Protein AF-A0A4Y8Y6K5-F1 (afdb_monomer_lite)

Radius of gyration: 20.27 Å; chains: 1; bounding box: 56×76×37 Å

Structure (mmCIF, N/CA/C/O backbone):
data_AF-A0A4Y8Y6K5-F1
#
_entry.id   AF-A0A4Y8Y6K5-F1
#
loop_
_atom_site.group_PDB
_atom_site.id
_atom_site.type_symbol
_atom_site.label_atom_id
_atom_site.label_alt_id
_atom_site.label_comp_id
_atom_site.label_asym_id
_atom_site.label_entity_id
_atom_site.label_seq_id
_atom_site.pdbx_PDB_ins_code
_atom_site.Cartn_x
_atom_site.Cartn_y
_atom_site.Cartn_z
_atom_site.occupancy
_atom_site.B_iso_or_equiv
_atom_site.auth_seq_id
_atom_site.auth_comp_id
_atom_site.auth_asym_id
_atom_site.auth_atom_id
_atom_site.pdbx_PDB_model_num
ATOM 1 N N . MET A 1 1 ? 12.957 -8.635 -18.876 1.00 56.84 1 MET A N 1
ATOM 2 C CA . MET A 1 1 ? 13.056 -10.068 -18.536 1.00 56.84 1 MET A CA 1
ATOM 3 C C . MET A 1 1 ? 12.853 -10.123 -17.041 1.00 56.84 1 MET A C 1
ATOM 5 O O . MET A 1 1 ? 13.601 -9.453 -16.340 1.00 56.84 1 MET A O 1
ATOM 9 N N . THR A 1 2 ? 11.788 -10.773 -16.589 1.00 68.56 2 THR A N 1
ATOM 10 C CA . THR A 1 2 ? 11.402 -10.799 -15.177 1.00 68.56 2 THR A CA 1
ATOM 11 C C . THR A 1 2 ? 12.330 -11.738 -14.419 1.00 68.56 2 THR A C 1
ATOM 13 O O . THR A 1 2 ? 12.583 -12.861 -14.855 1.00 68.56 2 THR A O 1
ATOM 16 N N . HIS A 1 3 ? 12.861 -11.278 -13.293 1.00 76.06 3 HIS A N 1
ATOM 17 C CA . HIS A 1 3 ? 13.607 -12.105 -12.361 1.00 76.06 3 HIS A CA 1
ATOM 18 C C . HIS A 1 3 ? 12.736 -12.359 -11.137 1.00 76.06 3 HIS A C 1
ATOM 20 O O . HIS A 1 3 ? 12.188 -11.428 -10.554 1.00 76.06 3 HIS A O 1
ATOM 26 N N . LEU A 1 4 ? 12.623 -13.625 -10.751 1.00 76.06 4 LEU A N 1
ATOM 27 C CA . LEU A 1 4 ? 11.974 -14.056 -9.521 1.00 76.06 4 LEU A CA 1
ATOM 28 C C . LEU A 1 4 ? 12.992 -14.873 -8.730 1.00 76.06 4 LEU A C 1
ATOM 30 O O . LEU A 1 4 ? 13.740 -15.652 -9.326 1.00 76.06 4 LEU A O 1
ATOM 34 N N . ASN A 1 5 ? 13.007 -14.739 -7.405 1.00 73.12 5 ASN A N 1
ATOM 35 C CA . ASN A 1 5 ? 13.713 -15.694 -6.558 1.00 73.12 5 ASN A CA 1
ATOM 36 C C . ASN A 1 5 ? 12.748 -16.788 -6.063 1.00 73.12 5 ASN A C 1
ATOM 38 O O . ASN A 1 5 ? 12.069 -16.589 -5.053 1.00 73.12 5 ASN A O 1
ATOM 42 N N . PRO A 1 6 ? 12.678 -17.954 -6.734 1.00 53.47 6 PRO A N 1
ATOM 43 C CA . PRO A 1 6 ? 11.761 -19.027 -6.357 1.00 53.47 6 PRO A CA 1
ATOM 44 C C . PRO A 1 6 ? 12.066 -19.643 -4.982 1.00 53.47 6 PRO A C 1
ATOM 46 O O . PRO A 1 6 ? 11.170 -20.225 -4.377 1.00 53.47 6 PRO A O 1
ATOM 49 N N . ALA A 1 7 ? 13.289 -19.489 -4.453 1.00 49.69 7 ALA A N 1
ATOM 50 C CA . ALA A 1 7 ? 13.681 -20.039 -3.151 1.00 49.69 7 ALA A CA 1
ATOM 51 C C . ALA A 1 7 ? 12.996 -19.353 -1.954 1.00 49.69 7 ALA A C 1
ATOM 53 O O . ALA A 1 7 ? 13.091 -19.840 -0.834 1.00 49.69 7 ALA A O 1
ATOM 54 N N . ALA A 1 8 ? 12.299 -18.234 -2.167 1.00 56.28 8 ALA A N 1
ATOM 55 C CA . ALA A 1 8 ? 11.598 -17.529 -1.096 1.00 56.28 8 ALA A CA 1
ATOM 56 C C . ALA A 1 8 ? 10.185 -18.075 -0.814 1.00 56.28 8 ALA A C 1
ATOM 58 O O . ALA A 1 8 ? 9.616 -17.787 0.237 1.00 56.28 8 ALA A O 1
ATOM 59 N N . TRP A 1 9 ? 9.619 -18.876 -1.725 1.00 60.25 9 TRP A N 1
ATOM 60 C CA . TRP A 1 9 ? 8.286 -19.469 -1.554 1.00 60.25 9 TRP A CA 1
ATOM 61 C C . TRP A 1 9 ? 8.326 -20.862 -0.919 1.00 60.25 9 TRP A C 1
ATOM 63 O O . TRP A 1 9 ? 7.287 -21.363 -0.507 1.00 60.25 9 TRP A O 1
ATOM 73 N N . SER A 1 10 ? 9.501 -21.497 -0.823 1.00 48.97 10 SER A N 1
ATOM 74 C CA . SER A 1 10 ? 9.634 -22.897 -0.387 1.00 48.97 10 SER A CA 1
ATOM 75 C C . SER A 1 10 ? 9.299 -23.148 1.087 1.00 48.97 10 SER A C 1
ATOM 77 O O . SER A 1 10 ? 9.064 -24.295 1.454 1.00 48.97 10 SER A O 1
ATOM 79 N N . ASP A 1 11 ? 9.220 -22.099 1.911 1.00 51.62 11 ASP A N 1
ATOM 80 C CA . ASP A 1 11 ? 8.715 -22.198 3.289 1.00 51.62 11 ASP A CA 1
ATOM 81 C C . ASP A 1 11 ? 7.176 -22.082 3.362 1.00 51.62 11 ASP A C 1
ATOM 83 O O . ASP A 1 11 ? 6.566 -22.448 4.369 1.00 51.62 11 ASP A O 1
ATOM 87 N N . ALA A 1 12 ? 6.521 -21.618 2.291 1.00 56.38 12 ALA A N 1
ATOM 88 C CA . ALA A 1 12 ? 5.071 -21.510 2.181 1.00 56.38 12 ALA A CA 1
ATOM 89 C C . ALA A 1 12 ? 4.492 -22.762 1.498 1.00 56.38 12 ALA A C 1
ATOM 91 O O . ALA A 1 12 ? 4.048 -22.722 0.354 1.00 56.38 12 ALA A O 1
ATOM 92 N N . ASN A 1 13 ? 4.468 -23.892 2.215 1.00 64.94 13 ASN A N 1
ATOM 93 C CA . ASN A 1 13 ? 3.670 -25.054 1.787 1.00 64.94 13 ASN A CA 1
ATOM 94 C C . ASN A 1 13 ? 2.158 -24.753 1.776 1.00 64.94 13 ASN A C 1
ATOM 96 O O . ASN A 1 13 ? 1.397 -25.466 1.123 1.00 64.94 13 ASN A O 1
ATOM 100 N N . ASP A 1 14 ? 1.735 -23.695 2.478 1.00 81.50 14 ASP A N 1
ATOM 101 C CA . ASP A 1 14 ? 0.350 -23.241 2.532 1.00 81.50 14 ASP A CA 1
ATOM 102 C C . ASP A 1 14 ? 0.131 -22.036 1.605 1.00 81.50 14 ASP A C 1
ATOM 104 O O . ASP A 1 14 ? 0.886 -21.058 1.690 1.00 81.50 14 ASP A O 1
ATOM 108 N N . PRO A 1 15 ? -0.927 -22.050 0.776 1.00 90.88 15 PRO A N 1
ATOM 109 C CA . PRO A 1 15 ? -1.263 -20.912 -0.061 1.00 90.88 15 PRO A CA 1
ATOM 110 C C . PRO A 1 15 ? -1.614 -19.667 0.770 1.00 90.88 15 PRO A C 1
ATOM 112 O O . PRO A 1 15 ? -2.076 -19.768 1.907 1.00 90.88 15 PRO A O 1
ATOM 115 N N . TYR A 1 16 ? -1.417 -18.484 0.193 1.00 93.31 16 TYR A N 1
ATOM 116 C CA . TYR A 1 16 ? -1.864 -17.220 0.771 1.00 93.31 16 TYR A CA 1
ATOM 117 C C . TYR A 1 16 ? -3.366 -17.043 0.561 1.00 93.31 16 TYR A C 1
ATOM 119 O O . TYR A 1 16 ? -3.875 -17.168 -0.556 1.00 93.31 16 TYR A O 1
ATOM 127 N N . ASP A 1 17 ? -4.070 -16.702 1.635 1.00 93.50 17 ASP A N 1
ATOM 128 C CA . ASP A 1 17 ? -5.510 -16.450 1.617 1.00 93.50 17 ASP A CA 1
ATOM 129 C C . ASP A 1 17 ? -5.835 -15.066 1.042 1.00 93.50 17 ASP A C 1
ATOM 131 O O . ASP A 1 17 ? -6.874 -14.872 0.409 1.00 93.50 17 ASP A O 1
ATOM 135 N N . VAL A 1 18 ? -4.959 -14.085 1.295 1.00 93.62 18 VAL A N 1
ATOM 136 C CA . VAL A 1 18 ? -5.161 -12.673 0.945 1.00 93.62 18 VAL A CA 1
ATOM 137 C C . VAL A 1 18 ? -3.836 -12.048 0.517 1.00 93.62 18 VAL A C 1
ATOM 139 O O . VAL A 1 18 ? -2.797 -12.308 1.120 1.00 93.62 18 VAL A O 1
ATOM 142 N N . CYS A 1 19 ? -3.890 -11.187 -0.499 1.00 94.50 19 CYS A N 1
ATOM 143 C CA . CYS A 1 19 ? -2.776 -10.348 -0.925 1.00 94.50 19 CYS A CA 1
ATOM 144 C C . CYS A 1 19 ? -3.125 -8.873 -0.690 1.00 94.50 19 CYS A C 1
ATOM 146 O O . CYS A 1 19 ? -4.216 -8.444 -1.070 1.00 94.50 19 CYS A O 1
ATOM 148 N N . VAL A 1 20 ? -2.229 -8.116 -0.058 1.00 95.19 20 VAL A N 1
ATOM 149 C CA . VAL A 1 20 ? -2.453 -6.715 0.330 1.00 95.19 20 VAL A CA 1
ATOM 150 C C . VAL A 1 20 ? -1.258 -5.861 -0.083 1.00 95.19 20 VAL A C 1
ATOM 152 O O . VAL A 1 20 ? -0.121 -6.177 0.258 1.00 95.19 20 VAL A O 1
ATOM 155 N N . GLY A 1 21 ? -1.506 -4.764 -0.796 1.00 95.06 21 GLY A N 1
ATOM 156 C CA . GLY A 1 21 ? -0.469 -3.788 -1.128 1.00 95.06 21 GLY A CA 1
ATOM 157 C C . GLY A 1 21 ? -0.114 -2.919 0.079 1.00 95.06 21 GLY A C 1
ATOM 158 O O . GLY A 1 21 ? -0.986 -2.570 0.871 1.00 95.06 21 GLY A O 1
ATOM 159 N N . LEU A 1 22 ? 1.159 -2.550 0.208 1.00 93.25 22 LEU A N 1
ATOM 160 C CA . LEU A 1 22 ? 1.669 -1.641 1.242 1.00 93.25 22 LEU A CA 1
ATOM 161 C C . LEU A 1 22 ? 1.956 -0.236 0.692 1.00 93.25 22 LEU A C 1
ATOM 163 O O . LEU A 1 22 ? 2.924 0.402 1.091 1.00 93.25 22 LEU A O 1
ATOM 167 N N . GLY A 1 23 ? 1.120 0.241 -0.233 1.00 79.81 23 GLY A N 1
ATOM 168 C CA . GLY A 1 23 ? 1.220 1.592 -0.789 1.00 79.81 23 GLY A CA 1
ATOM 169 C C . GLY A 1 23 ? 2.383 1.772 -1.765 1.00 79.81 23 GLY A C 1
ATOM 170 O O . GLY A 1 23 ? 2.653 0.883 -2.579 1.00 79.81 23 GLY A O 1
ATOM 171 N N . TYR A 1 24 ? 3.033 2.938 -1.684 1.00 77.19 24 TYR A N 1
ATOM 172 C CA . TYR A 1 24 ? 4.132 3.431 -2.530 1.00 77.19 24 TYR A CA 1
ATOM 173 C C . TYR A 1 24 ? 3.771 3.771 -3.981 1.00 77.19 24 TYR A C 1
ATOM 175 O O . TYR A 1 24 ? 4.229 4.773 -4.515 1.00 77.19 24 TYR A O 1
ATOM 183 N N . HIS A 1 25 ? 2.908 2.989 -4.631 1.00 81.88 25 HIS A N 1
ATOM 184 C CA . HIS A 1 25 ? 2.435 3.310 -5.977 1.00 81.88 25 HIS A CA 1
ATOM 185 C C . HIS A 1 25 ? 1.021 2.767 -6.207 1.00 81.88 25 HIS A C 1
ATOM 187 O O . HIS A 1 25 ? 0.732 1.600 -5.918 1.00 81.88 25 HIS A O 1
ATOM 193 N N . CYS A 1 26 ? 0.131 3.589 -6.775 1.00 85.25 26 CYS A N 1
ATOM 194 C CA . CYS A 1 26 ? -1.260 3.209 -7.055 1.00 85.25 26 CYS A CA 1
ATOM 195 C C . CYS A 1 26 ? -1.376 1.994 -8.001 1.00 85.25 26 CYS A C 1
ATOM 197 O O . CYS A 1 26 ? -2.336 1.224 -7.900 1.00 85.25 26 CYS A O 1
ATOM 199 N N . GLU A 1 27 ? -0.357 1.763 -8.838 1.00 91.50 27 GLU A N 1
ATOM 200 C CA . GLU A 1 27 ? -0.171 0.556 -9.661 1.00 91.50 27 GLU A CA 1
ATOM 201 C C . GLU A 1 27 ? -0.375 -0.738 -8.875 1.00 91.50 27 GLU A C 1
ATOM 203 O O . GLU A 1 27 ? -1.101 -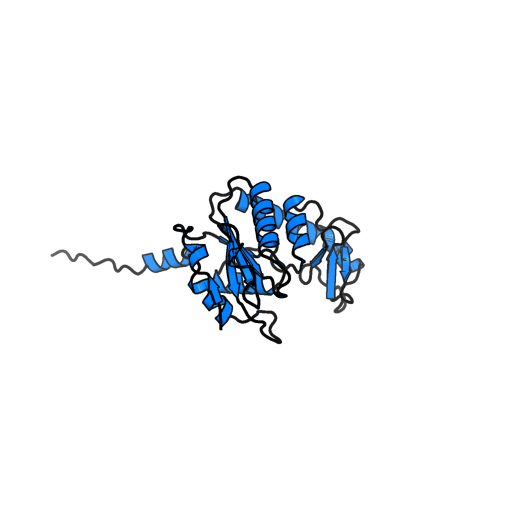1.618 -9.332 1.00 91.50 27 GLU A O 1
ATOM 208 N N . THR A 1 28 ? 0.197 -0.845 -7.671 1.00 92.69 28 THR A N 1
ATOM 209 C CA . THR A 1 28 ? 0.097 -2.060 -6.851 1.00 92.69 28 THR A CA 1
ATOM 210 C C . THR A 1 28 ? -1.360 -2.402 -6.578 1.00 92.69 28 THR A C 1
ATOM 212 O O . THR A 1 28 ? -1.776 -3.549 -6.710 1.00 92.69 28 THR A O 1
ATOM 215 N N . THR A 1 29 ? -2.175 -1.399 -6.248 1.00 93.25 29 THR A N 1
ATOM 216 C CA . THR A 1 29 ? -3.593 -1.623 -5.949 1.00 93.25 29 THR A CA 1
ATOM 217 C C . THR A 1 29 ? -4.359 -2.070 -7.189 1.00 93.25 29 THR A C 1
ATOM 219 O O . THR A 1 29 ? -5.136 -3.025 -7.123 1.00 93.25 29 THR A O 1
ATOM 222 N N . TYR A 1 30 ? -4.127 -1.412 -8.329 1.00 93.94 30 TYR A N 1
ATOM 223 C CA . TYR A 1 30 ? -4.722 -1.808 -9.605 1.00 93.94 30 TYR A CA 1
ATOM 224 C C . TYR A 1 30 ? -4.368 -3.262 -9.956 1.00 93.94 30 TYR A C 1
ATOM 226 O O . TYR A 1 30 ? -5.258 -4.081 -10.212 1.00 93.94 30 TYR A O 1
ATOM 234 N N . GLN A 1 31 ? -3.080 -3.602 -9.902 1.00 95.25 31 GLN A N 1
ATOM 235 C CA . GLN A 1 31 ? -2.572 -4.907 -10.309 1.00 95.25 31 GLN A CA 1
ATOM 236 C C . GLN A 1 31 ? -3.051 -6.028 -9.389 1.00 95.25 31 GLN A C 1
ATOM 238 O O . GLN A 1 31 ? -3.525 -7.061 -9.866 1.00 95.25 31 GLN A O 1
ATOM 243 N N . LEU A 1 32 ? -3.038 -5.811 -8.072 1.00 94.56 32 LEU A N 1
ATOM 244 C CA . LEU A 1 32 ? -3.551 -6.795 -7.122 1.00 94.56 32 LEU A CA 1
ATOM 245 C C . LEU A 1 32 ? -5.038 -7.076 -7.330 1.00 94.56 32 LEU A C 1
ATOM 247 O O . LEU A 1 32 ? -5.442 -8.238 -7.285 1.00 94.56 32 LEU A O 1
ATOM 251 N N . ARG A 1 33 ? -5.858 -6.059 -7.614 1.00 94.19 33 ARG A N 1
ATOM 252 C CA . ARG A 1 33 ? -7.287 -6.261 -7.906 1.00 94.19 33 ARG A CA 1
ATOM 253 C C . ARG A 1 33 ? -7.490 -7.066 -9.182 1.00 94.19 33 ARG A C 1
ATOM 255 O O . ARG A 1 33 ? -8.275 -8.012 -9.181 1.00 94.19 33 ARG A O 1
ATOM 262 N N . ARG A 1 34 ? -6.745 -6.746 -10.244 1.00 94.94 34 ARG A N 1
ATOM 263 C CA . ARG A 1 34 ? -6.784 -7.474 -11.521 1.00 94.94 34 ARG A CA 1
ATOM 264 C C . ARG A 1 34 ? -6.410 -8.951 -11.342 1.00 94.94 34 ARG A C 1
ATOM 266 O O . ARG A 1 34 ? -7.158 -9.835 -11.766 1.00 94.94 34 ARG A O 1
ATOM 273 N N . ILE A 1 35 ? -5.291 -9.216 -10.669 1.00 94.00 35 ILE A N 1
ATOM 274 C CA . ILE A 1 35 ? -4.732 -10.564 -10.496 1.00 94.00 35 ILE A CA 1
ATOM 275 C C . ILE A 1 35 ? -5.552 -11.396 -9.511 1.00 94.00 35 ILE A C 1
ATOM 277 O O . ILE A 1 35 ? -5.883 -12.550 -9.781 1.00 94.00 35 ILE A O 1
ATOM 281 N N . THR A 1 36 ? -5.926 -10.834 -8.363 1.00 91.12 36 THR A N 1
ATOM 282 C CA . THR A 1 36 ? -6.586 -11.601 -7.293 1.00 91.12 36 THR A CA 1
ATOM 283 C C . THR A 1 36 ? -8.104 -11.615 -7.414 1.00 91.12 36 THR A C 1
ATOM 285 O O . THR A 1 36 ? -8.740 -12.541 -6.914 1.00 91.12 36 THR A O 1
ATOM 288 N N . GLY A 1 37 ? -8.699 -10.636 -8.105 1.00 90.81 37 GLY A N 1
ATOM 289 C CA . GLY A 1 37 ? -10.149 -10.448 -8.175 1.00 90.81 37 GLY A CA 1
ATOM 290 C C . GLY A 1 37 ? -10.763 -9.971 -6.856 1.00 90.81 37 GLY A C 1
ATOM 291 O O . GLY A 1 37 ? -11.984 -9.937 -6.729 1.00 90.81 37 GLY A O 1
ATOM 292 N N . ASN A 1 38 ? -9.940 -9.638 -5.856 1.00 88.44 38 ASN A N 1
ATOM 293 C CA . ASN A 1 38 ? -10.407 -9.083 -4.597 1.00 88.44 38 ASN A CA 1
ATOM 294 C C . ASN A 1 38 ? -10.639 -7.578 -4.757 1.00 88.44 38 ASN A C 1
ATOM 296 O O . ASN A 1 38 ? -9.690 -6.808 -4.853 1.00 88.44 38 ASN A O 1
ATOM 300 N N . GLU A 1 39 ? -11.901 -7.159 -4.754 1.00 87.62 39 GLU A N 1
ATOM 301 C CA . GLU A 1 39 ? -12.283 -5.743 -4.849 1.00 87.62 39 GLU A CA 1
ATOM 302 C C . GLU A 1 39 ? -12.343 -5.036 -3.484 1.00 87.62 39 GLU A C 1
ATOM 304 O O . GLU A 1 39 ? -12.643 -3.841 -3.404 1.00 87.62 39 GLU A O 1
ATOM 309 N N . SER A 1 40 ? -12.059 -5.753 -2.392 1.00 88.44 40 SER A N 1
ATOM 310 C CA . SER A 1 40 ? -12.039 -5.171 -1.050 1.00 88.44 40 SER A CA 1
ATOM 311 C C . SER A 1 40 ? -10.903 -4.162 -0.934 1.00 88.44 40 SER A C 1
ATOM 313 O O . SER A 1 40 ? -9.754 -4.481 -1.213 1.00 88.44 40 SER A O 1
ATOM 315 N N . ALA A 1 41 ? -11.217 -2.955 -0.465 1.00 90.38 41 ALA A N 1
ATOM 316 C CA . ALA A 1 41 ? -10.189 -1.958 -0.193 1.00 90.38 41 ALA A CA 1
ATOM 317 C C . ALA A 1 41 ? -9.371 -2.319 1.060 1.00 90.38 41 ALA A C 1
ATOM 319 O O . ALA A 1 41 ? -9.948 -2.688 2.086 1.00 90.38 41 ALA A O 1
ATOM 320 N N . HIS A 1 42 ? -8.057 -2.150 1.020 1.00 93.94 42 HIS A N 1
ATOM 321 C CA . HIS A 1 42 ? -7.197 -2.163 2.207 1.00 93.94 42 HIS A CA 1
ATOM 322 C C . HIS A 1 42 ? -6.701 -0.751 2.542 1.00 93.94 42 HIS A C 1
ATOM 324 O O . HIS A 1 42 ? -6.982 0.192 1.810 1.00 93.94 42 HIS A O 1
ATOM 330 N N . PHE A 1 43 ? -6.045 -0.571 3.693 1.00 96.25 43 PHE A N 1
ATOM 331 C CA . PHE A 1 43 ? -5.666 0.765 4.169 1.00 96.25 43 PHE A CA 1
ATOM 332 C C . PHE A 1 43 ? -4.744 1.502 3.197 1.00 96.25 43 PHE A C 1
ATOM 334 O O . PHE A 1 43 ? -5.011 2.649 2.862 1.00 96.25 43 PHE A O 1
ATOM 341 N N . PHE A 1 44 ? -3.696 0.829 2.725 1.00 95.31 44 PHE A N 1
ATOM 342 C CA . PHE A 1 44 ? -2.708 1.424 1.827 1.00 95.31 44 PHE A CA 1
ATOM 343 C C . PHE A 1 44 ? -3.114 1.384 0.348 1.00 95.31 44 PHE A C 1
ATOM 345 O O . PHE A 1 44 ? -2.319 1.747 -0.519 1.00 95.31 44 PHE A O 1
ATOM 352 N N . ASP A 1 45 ? -4.337 0.942 0.044 1.00 92.12 45 ASP A N 1
ATOM 353 C CA . ASP A 1 45 ? -4.840 0.945 -1.324 1.00 92.12 45 ASP A CA 1
ATOM 354 C C . ASP A 1 45 ? -4.953 2.380 -1.841 1.00 92.12 45 ASP A C 1
ATOM 356 O O . ASP A 1 45 ? -5.522 3.241 -1.171 1.00 92.12 45 ASP A O 1
ATOM 360 N N . TRP A 1 46 ? -4.501 2.603 -3.075 1.00 90.81 46 TRP A N 1
ATOM 361 C CA . TRP A 1 46 ? -4.585 3.891 -3.778 1.00 90.81 46 TRP A CA 1
ATOM 362 C C . TRP A 1 46 ? -3.824 5.052 -3.128 1.00 90.81 46 TRP A C 1
ATOM 364 O O . TRP A 1 46 ? -3.998 6.196 -3.551 1.00 90.81 46 TRP A O 1
ATOM 374 N N . LEU A 1 47 ? -2.974 4.770 -2.141 1.00 91.06 47 LEU A N 1
ATOM 375 C CA . LEU A 1 47 ? -2.120 5.771 -1.521 1.00 91.06 47 LEU A CA 1
ATOM 376 C C . LEU A 1 47 ? -0.757 5.844 -2.215 1.00 91.06 47 LEU A C 1
ATOM 378 O O . LEU A 1 47 ? -0.176 4.820 -2.581 1.00 91.06 47 LEU A O 1
ATOM 382 N N . ASP A 1 48 ? -0.243 7.064 -2.330 1.00 87.94 48 ASP A N 1
ATOM 383 C CA . ASP A 1 48 ? 1.154 7.351 -2.657 1.00 87.94 48 ASP A CA 1
ATOM 384 C C . ASP A 1 48 ? 1.842 7.834 -1.370 1.00 87.94 48 ASP A C 1
ATOM 386 O O . ASP A 1 48 ? 1.443 8.845 -0.780 1.00 87.94 48 ASP A O 1
ATOM 390 N N . LEU A 1 49 ? 2.798 7.045 -0.881 1.00 91.88 49 LEU A N 1
ATOM 391 C CA . LEU A 1 49 ? 3.548 7.309 0.345 1.00 91.88 49 LEU A CA 1
ATOM 392 C C . LEU A 1 49 ? 4.904 6.604 0.304 1.00 91.88 49 LEU A C 1
ATOM 394 O O . LEU A 1 49 ? 5.003 5.469 -0.164 1.00 91.88 49 LEU A O 1
ATOM 398 N N . ASP A 1 50 ? 5.925 7.247 0.855 1.00 91.88 50 ASP A N 1
ATOM 399 C CA . ASP A 1 50 ? 7.272 6.686 0.891 1.00 91.88 50 ASP A CA 1
ATOM 400 C C . ASP A 1 50 ? 7.369 5.534 1.911 1.00 91.88 50 ASP A C 1
ATOM 402 O O . ASP A 1 50 ? 6.518 5.354 2.791 1.00 91.88 50 ASP A O 1
ATOM 406 N N . PHE A 1 51 ? 8.434 4.735 1.815 1.00 94.56 51 PHE A N 1
ATOM 407 C CA . PHE A 1 51 ? 8.639 3.559 2.667 1.00 94.56 51 PHE A CA 1
ATOM 408 C C . PHE A 1 51 ? 8.561 3.877 4.173 1.00 94.56 51 PHE A C 1
ATOM 410 O O . PHE A 1 51 ? 7.923 3.146 4.935 1.00 94.56 51 PHE A O 1
ATOM 417 N N . ASP A 1 52 ? 9.166 4.983 4.616 1.00 95.44 52 ASP A N 1
ATOM 418 C CA . ASP A 1 52 ? 9.150 5.375 6.030 1.00 95.44 52 ASP A CA 1
ATOM 419 C C . ASP A 1 52 ? 7.740 5.719 6.533 1.00 95.44 52 ASP A C 1
ATOM 421 O O . ASP A 1 52 ? 7.399 5.362 7.663 1.00 95.44 52 ASP A O 1
ATOM 425 N N . ALA A 1 53 ? 6.886 6.307 5.689 1.00 95.38 53 ALA A N 1
ATOM 426 C CA . ALA A 1 53 ? 5.497 6.597 6.036 1.00 95.38 53 ALA A CA 1
ATOM 427 C C . ALA A 1 53 ? 4.682 5.309 6.257 1.00 95.38 53 ALA A C 1
ATOM 429 O O . ALA A 1 53 ? 3.825 5.265 7.144 1.00 95.38 53 ALA A O 1
ATOM 430 N N . VAL A 1 54 ? 4.973 4.224 5.521 1.00 96.19 54 VAL A N 1
ATOM 431 C CA . VAL A 1 54 ? 4.363 2.899 5.762 1.00 96.19 54 VAL A CA 1
ATOM 432 C C . VAL A 1 54 ? 4.755 2.388 7.148 1.00 96.19 54 VAL A C 1
ATOM 434 O O . VAL A 1 54 ? 3.896 1.961 7.925 1.00 96.19 54 VAL A O 1
ATOM 437 N N . ILE A 1 55 ? 6.052 2.450 7.473 1.00 97.25 55 ILE A N 1
ATOM 438 C CA . ILE A 1 55 ? 6.580 2.001 8.766 1.00 97.25 55 ILE A CA 1
ATOM 439 C C . ILE A 1 55 ? 5.953 2.787 9.914 1.00 97.25 55 ILE A C 1
ATOM 441 O O . ILE A 1 55 ? 5.484 2.177 10.878 1.00 97.25 55 ILE A O 1
ATOM 445 N N . GLU A 1 56 ? 5.944 4.116 9.826 1.00 97.00 56 GLU A N 1
ATOM 446 C CA . GLU A 1 56 ? 5.381 4.989 10.857 1.00 97.00 56 GLU A CA 1
ATOM 447 C C . GLU A 1 56 ? 3.881 4.742 11.023 1.00 97.00 56 GLU A C 1
ATOM 449 O O . GLU A 1 56 ? 3.415 4.541 12.142 1.00 97.00 56 GLU A O 1
ATOM 454 N N . THR A 1 57 ? 3.137 4.643 9.919 1.00 97.31 57 THR A N 1
ATOM 455 C CA . THR A 1 57 ? 1.690 4.398 9.951 1.00 97.31 57 THR A CA 1
ATOM 456 C C . THR A 1 57 ? 1.341 3.108 10.696 1.00 97.31 57 THR A C 1
ATOM 458 O O . THR A 1 57 ? 0.403 3.102 11.492 1.00 97.31 57 THR A O 1
ATOM 461 N N . ILE A 1 58 ? 2.093 2.023 10.476 1.00 97.38 58 ILE A N 1
ATOM 462 C CA . ILE A 1 58 ? 1.878 0.749 11.181 1.00 97.38 58 ILE A CA 1
ATOM 463 C C . ILE A 1 58 ? 2.329 0.853 12.643 1.00 97.38 58 ILE A C 1
ATOM 465 O O . ILE A 1 58 ? 1.631 0.376 13.535 1.00 97.38 58 ILE A O 1
ATOM 469 N N . THR A 1 59 ? 3.486 1.473 12.894 1.00 97.56 59 THR A N 1
ATOM 470 C CA . THR A 1 59 ? 4.073 1.599 14.240 1.00 97.56 59 THR A CA 1
ATOM 471 C C . THR A 1 59 ? 3.170 2.398 15.175 1.00 97.56 59 THR A C 1
ATOM 473 O O . THR A 1 59 ? 2.958 2.002 16.317 1.00 97.56 59 THR A O 1
ATOM 476 N N . GLU A 1 60 ? 2.599 3.488 14.670 1.00 97.56 60 GLU A N 1
ATOM 477 C CA . GLU A 1 60 ? 1.724 4.389 15.420 1.00 97.56 60 GLU A CA 1
ATOM 478 C C . GLU A 1 60 ? 0.238 4.004 15.312 1.00 97.56 60 GLU A C 1
ATOM 480 O O . GLU A 1 60 ? -0.639 4.805 15.640 1.00 97.56 60 GLU A O 1
ATOM 485 N N . ASP A 1 61 ? -0.062 2.797 14.818 1.00 97.19 61 ASP A N 1
ATOM 486 C CA . ASP A 1 61 ? -1.418 2.254 14.669 1.00 97.19 61 ASP A CA 1
ATOM 487 C C . ASP A 1 61 ? -2.397 3.257 14.025 1.00 97.19 61 ASP A C 1
ATOM 489 O O . ASP A 1 61 ? -3.504 3.513 14.510 1.00 97.19 61 ASP A O 1
ATOM 493 N N . PHE A 1 62 ? -1.963 3.859 12.914 1.00 97.00 62 PHE A N 1
ATOM 494 C CA . PHE A 1 62 ? -2.725 4.816 12.107 1.00 97.00 62 PHE A CA 1
ATOM 495 C C . PHE A 1 62 ? -3.118 6.115 12.842 1.00 97.00 62 PHE A C 1
ATOM 497 O O . PHE A 1 62 ? -3.866 6.931 12.299 1.00 97.00 62 PHE A O 1
ATOM 504 N N . ALA A 1 63 ? -2.616 6.366 14.059 1.00 96.12 63 ALA A N 1
ATOM 505 C CA . ALA A 1 63 ? -3.076 7.463 14.918 1.00 96.12 63 ALA A CA 1
ATOM 506 C C . ALA A 1 63 ? -2.769 8.870 14.370 1.00 96.12 63 ALA A C 1
ATOM 508 O O . ALA A 1 63 ? -3.318 9.869 14.857 1.00 96.12 63 ALA A O 1
ATOM 509 N N . HIS A 1 64 ? -1.858 8.971 13.403 1.00 95.81 64 HIS A N 1
ATOM 510 C CA . HIS A 1 64 ? -1.370 10.229 12.839 1.00 95.81 64 HIS A CA 1
ATOM 511 C C . HIS A 1 64 ? -2.034 10.616 11.516 1.00 95.81 64 HIS A C 1
ATOM 513 O O . HIS A 1 64 ? -1.854 11.749 11.078 1.00 95.81 64 HIS A O 1
ATOM 519 N N . VAL A 1 65 ? -2.870 9.736 10.959 1.00 97.12 65 VAL A N 1
ATOM 520 C CA . VAL A 1 65 ? -3.482 9.912 9.641 1.00 97.12 65 VAL A CA 1
ATOM 521 C C . VAL A 1 65 ? -4.728 10.807 9.708 1.00 97.12 65 VAL A C 1
ATOM 523 O O . VAL A 1 65 ? -5.632 10.603 10.522 1.00 97.12 65 VAL A O 1
ATOM 526 N N . LEU A 1 66 ? -4.779 11.791 8.811 1.00 97.56 66 LEU A N 1
ATOM 527 C CA . LEU A 1 66 ? -5.849 12.756 8.552 1.00 97.56 66 LEU A CA 1
ATOM 528 C C . LEU A 1 66 ? -6.262 13.564 9.788 1.00 97.56 66 LEU A C 1
ATOM 530 O O . LEU A 1 66 ? -7.448 13.765 10.073 1.00 97.56 66 LEU A O 1
ATOM 534 N N . ARG A 1 67 ? -5.275 14.047 10.550 1.00 96.31 67 ARG A N 1
ATOM 535 C CA . ARG A 1 67 ? -5.534 14.934 11.694 1.00 96.31 67 ARG A CA 1
ATOM 536 C C . ARG A 1 67 ? -6.021 16.314 11.215 1.00 96.31 67 ARG A C 1
ATOM 538 O O . ARG A 1 67 ? -5.434 16.878 10.290 1.00 96.31 67 ARG A O 1
ATOM 545 N N . PRO A 1 68 ? -7.036 16.916 11.868 1.00 95.44 68 PRO A N 1
ATOM 546 C CA . PRO A 1 68 ? -7.485 18.270 11.543 1.00 95.44 68 PRO A CA 1
ATOM 547 C C . PRO A 1 68 ? -6.339 19.286 11.514 1.00 95.44 68 PRO A C 1
ATOM 549 O O . PRO A 1 68 ? -5.502 19.314 12.419 1.00 95.44 68 PRO A O 1
ATOM 552 N N . GLY A 1 69 ? -6.300 20.108 10.462 1.00 95.69 69 GLY A N 1
ATOM 553 C CA . GLY A 1 69 ? -5.264 21.124 10.252 1.00 95.69 69 GLY A CA 1
ATOM 554 C C . GLY A 1 69 ? -3.888 20.583 9.844 1.00 95.69 69 GLY A C 1
ATOM 555 O O . GLY A 1 69 ? -2.914 21.332 9.894 1.00 95.69 69 GLY A O 1
ATOM 556 N N . ARG A 1 70 ? -3.773 19.295 9.487 1.00 97.50 70 ARG A N 1
ATOM 557 C CA . ARG A 1 70 ? -2.533 18.693 8.957 1.00 97.50 70 ARG A CA 1
ATOM 558 C C . ARG A 1 70 ? -2.585 18.377 7.466 1.00 97.50 70 ARG A C 1
ATOM 560 O O . ARG A 1 70 ? -1.553 18.033 6.902 1.00 97.50 70 ARG A O 1
ATOM 567 N N . VAL A 1 71 ? -3.754 18.525 6.849 1.00 98.31 71 VAL A N 1
ATOM 568 C CA . VAL A 1 71 ? -3.987 18.201 5.442 1.00 98.31 71 VAL A CA 1
ATOM 569 C C . VAL A 1 71 ? -4.078 19.484 4.625 1.00 98.31 71 VAL A C 1
ATOM 571 O O . VAL A 1 71 ? -4.857 20.375 4.967 1.00 98.31 71 VAL A O 1
ATOM 574 N N . GLU A 1 72 ? -3.298 19.566 3.551 1.00 98.00 72 GLU A N 1
ATOM 575 C CA . GLU A 1 72 ? -3.224 20.740 2.674 1.00 98.00 72 GLU A CA 1
ATOM 576 C C . GLU A 1 72 ? -3.190 20.347 1.187 1.00 98.00 72 GLU A C 1
ATOM 578 O O . GLU A 1 72 ? -2.788 19.224 0.860 1.00 98.00 72 GLU A O 1
ATOM 583 N N . PRO A 1 73 ? -3.589 21.242 0.262 1.00 97.75 73 PRO A N 1
ATOM 584 C CA . PRO A 1 73 ? -3.386 21.025 -1.163 1.00 97.75 73 PRO A CA 1
ATOM 585 C C . PRO A 1 73 ? -1.897 20.878 -1.486 1.00 97.75 73 PRO A C 1
ATOM 587 O O . PRO A 1 73 ? -1.060 21.637 -0.999 1.00 97.75 73 PRO A O 1
ATOM 590 N N . PHE A 1 74 ? -1.568 19.926 -2.350 1.00 97.31 74 PHE A N 1
ATOM 591 C CA . PHE A 1 74 ? -0.199 19.616 -2.746 1.00 97.31 74 PHE A CA 1
ATOM 592 C C . PHE A 1 74 ? -0.106 19.360 -4.253 1.00 97.31 74 PHE A C 1
ATOM 594 O O . PHE A 1 74 ? -1.124 19.187 -4.923 1.00 97.31 74 PHE A O 1
ATOM 601 N N . SER A 1 75 ? 1.118 19.370 -4.797 1.00 94.38 75 SER A N 1
ATOM 602 C CA . SER A 1 75 ? 1.380 19.184 -6.234 1.00 94.38 75 SER A CA 1
ATOM 603 C C . SER A 1 75 ? 0.506 20.112 -7.095 1.00 94.38 75 SER A C 1
ATOM 605 O O . SER A 1 75 ? -0.288 19.665 -7.915 1.00 94.38 75 SER A O 1
ATOM 607 N N . ASP A 1 76 ? 0.566 21.419 -6.816 1.00 94.00 76 ASP A N 1
ATOM 608 C CA . ASP A 1 76 ? -0.265 22.452 -7.457 1.00 94.00 76 ASP A CA 1
ATOM 609 C C . ASP A 1 76 ? -1.786 22.195 -7.374 1.00 94.00 76 ASP A C 1
ATOM 611 O O . ASP A 1 76 ? -2.555 22.618 -8.236 1.00 94.00 76 ASP A O 1
ATOM 615 N N . GLY A 1 77 ? -2.236 21.506 -6.319 1.00 93.44 77 GLY A N 1
ATOM 616 C CA . GLY A 1 77 ? -3.641 21.167 -6.084 1.00 93.44 77 GLY A CA 1
ATOM 617 C C . GLY A 1 77 ? -4.100 19.881 -6.777 1.00 93.44 77 GLY A C 1
ATOM 618 O O . GLY A 1 77 ? -5.301 19.647 -6.879 1.00 93.44 77 GLY A O 1
ATOM 619 N N . LEU A 1 78 ? -3.189 19.038 -7.268 1.00 94.25 78 LEU A N 1
ATOM 620 C CA . LEU A 1 78 ? -3.542 17.738 -7.851 1.00 94.25 78 LEU A CA 1
ATOM 621 C C . LEU A 1 78 ? -3.901 16.680 -6.800 1.00 94.25 78 LEU A C 1
ATOM 623 O O . LEU A 1 78 ? -4.598 15.719 -7.121 1.00 94.25 78 LEU A O 1
ATOM 627 N N . CYS A 1 79 ? -3.442 16.842 -5.561 1.00 95.50 79 CYS A N 1
ATOM 628 C CA . CYS A 1 79 ? -3.772 15.950 -4.454 1.00 95.50 79 CYS A CA 1
ATOM 629 C C . CYS A 1 79 ? -3.784 16.696 -3.117 1.00 95.50 79 CYS A C 1
ATOM 631 O O . CYS A 1 79 ? -3.407 17.868 -3.034 1.00 95.50 79 CYS A O 1
ATOM 633 N N . ALA A 1 80 ? -4.228 16.009 -2.068 1.00 97.50 80 ALA A N 1
ATOM 634 C CA . ALA A 1 80 ? -4.040 16.457 -0.696 1.00 97.50 80 ALA A CA 1
ATOM 635 C C . ALA A 1 80 ? -2.827 15.747 -0.081 1.00 97.50 80 ALA A C 1
ATOM 637 O O . ALA A 1 80 ? -2.645 14.548 -0.289 1.00 97.50 80 ALA A O 1
ATOM 638 N N . LEU A 1 81 ? -2.019 16.465 0.693 1.00 97.81 81 LEU A N 1
ATOM 639 C CA . LEU A 1 81 ? -0.929 15.901 1.486 1.00 97.81 81 LEU A CA 1
ATOM 640 C C . LEU A 1 81 ? -1.278 16.015 2.965 1.00 97.81 81 LEU A C 1
ATOM 642 O O . LEU A 1 81 ? -1.535 17.115 3.454 1.00 97.81 81 LEU A O 1
ATOM 646 N N . ASP A 1 82 ? -1.247 14.896 3.683 1.00 97.81 82 ASP A N 1
ATOM 647 C CA . ASP A 1 82 ? -1.267 14.911 5.142 1.00 97.81 82 ASP A CA 1
ATOM 648 C C . ASP A 1 82 ? 0.155 15.011 5.690 1.00 97.81 82 ASP A C 1
ATOM 650 O O . ASP A 1 82 ? 0.916 14.047 5.674 1.00 97.81 82 ASP A O 1
ATOM 654 N N . ARG A 1 83 ? 0.503 16.176 6.233 1.00 95.88 83 ARG A N 1
ATOM 655 C CA . ARG A 1 83 ? 1.807 16.441 6.856 1.00 95.88 83 ARG A CA 1
ATOM 656 C C . ARG A 1 83 ? 2.039 15.648 8.141 1.00 95.88 83 ARG A C 1
ATOM 658 O O . ARG A 1 83 ? 3.162 15.625 8.630 1.00 95.88 83 ARG A O 1
ATO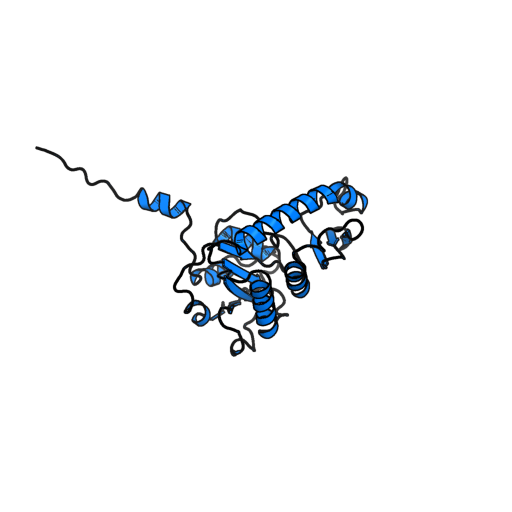M 665 N N . GLY A 1 84 ? 0.986 15.089 8.741 1.00 93.12 84 GLY A N 1
ATOM 666 C CA . GLY A 1 84 ? 1.078 14.289 9.958 1.00 93.12 84 GLY A CA 1
ATOM 667 C C . GLY A 1 84 ? 1.606 12.877 9.721 1.00 93.12 84 GLY A C 1
ATOM 668 O O . GLY A 1 84 ? 2.271 12.352 10.607 1.00 93.12 84 GLY A O 1
ATOM 669 N N . SER A 1 85 ? 1.311 12.292 8.559 1.00 94.19 85 SER A N 1
ATOM 670 C CA . SER A 1 85 ? 1.701 10.925 8.189 1.00 94.19 85 SER A CA 1
ATOM 671 C C . SER A 1 85 ? 2.520 10.839 6.897 1.00 94.19 85 SER A C 1
ATOM 673 O O . SER A 1 85 ? 2.860 9.742 6.477 1.00 94.19 85 SER A O 1
ATOM 675 N N . ASP A 1 86 ? 2.766 11.974 6.240 1.00 95.56 86 ASP A N 1
ATOM 676 C CA . ASP A 1 86 ? 3.430 12.101 4.936 1.00 95.56 86 ASP A CA 1
ATOM 677 C C . ASP A 1 86 ? 2.793 11.246 3.823 1.00 95.56 86 ASP A C 1
ATOM 679 O O . ASP A 1 86 ? 3.460 10.600 3.019 1.00 95.56 86 ASP A O 1
ATOM 683 N N . ILE A 1 87 ? 1.455 11.235 3.788 1.00 95.69 87 ILE A N 1
ATOM 684 C CA . ILE A 1 87 ? 0.665 10.480 2.803 1.00 95.69 87 ILE A CA 1
ATOM 685 C C . ILE A 1 87 ? 0.033 11.442 1.801 1.00 95.69 87 ILE A C 1
ATOM 687 O O . ILE A 1 87 ? -0.611 12.425 2.188 1.00 95.69 87 ILE A O 1
ATOM 691 N N . ARG A 1 88 ? 0.153 11.121 0.509 1.00 95.56 88 ARG A N 1
ATOM 692 C CA . ARG A 1 88 ? -0.523 11.830 -0.581 1.00 95.56 88 ARG A CA 1
ATOM 693 C C . ARG A 1 88 ? -1.812 11.105 -0.963 1.00 95.56 88 ARG A C 1
ATOM 695 O O . ARG A 1 88 ? -1.814 9.931 -1.332 1.00 95.56 88 ARG A O 1
ATOM 702 N N . PHE A 1 89 ? -2.916 11.840 -0.927 1.00 95.25 89 PHE A N 1
ATOM 703 C CA . PHE A 1 89 ? -4.261 11.367 -1.241 1.00 95.25 89 PHE A CA 1
ATOM 704 C C . PHE A 1 89 ? -4.701 11.922 -2.599 1.00 95.25 89 PHE A C 1
ATOM 706 O O . PHE A 1 89 ? -5.236 13.030 -2.693 1.00 95.25 89 PHE A O 1
ATOM 713 N N . PHE A 1 90 ? -4.467 11.157 -3.667 1.00 92.06 90 PHE A N 1
ATOM 714 C CA . PHE A 1 90 ? -4.826 11.544 -5.042 1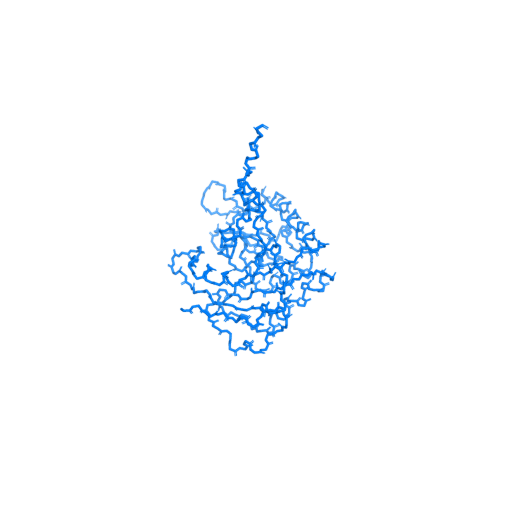.00 92.06 90 PHE A CA 1
ATOM 715 C C . PHE A 1 90 ? -6.304 11.324 -5.383 1.00 92.06 90 PHE A C 1
ATOM 717 O O . PHE A 1 90 ? -6.809 11.899 -6.346 1.00 92.06 90 PHE A O 1
ATOM 724 N N . HIS A 1 91 ? -6.995 10.468 -4.629 1.00 91.81 91 HIS A N 1
ATOM 725 C CA . HIS A 1 91 ? -8.314 9.956 -5.018 1.00 91.81 91 HIS A CA 1
ATOM 726 C C . HIS A 1 91 ? -9.392 10.138 -3.947 1.00 91.81 91 HIS A C 1
ATOM 728 O O . HIS A 1 91 ? -10.553 9.800 -4.179 1.00 91.81 91 HIS A O 1
ATOM 734 N N . ASP A 1 92 ? -9.021 10.652 -2.776 1.00 95.44 92 ASP A N 1
ATOM 735 C CA . ASP A 1 92 ? -9.913 10.721 -1.617 1.00 95.44 92 ASP A CA 1
ATOM 736 C C . ASP A 1 92 ? -10.561 12.088 -1.423 1.00 95.44 92 ASP A C 1
ATOM 738 O O . ASP A 1 92 ? -11.599 12.180 -0.773 1.00 95.44 92 ASP A O 1
ATOM 742 N N . PHE A 1 93 ? -9.979 13.129 -2.017 1.00 96.69 93 PHE A N 1
ATOM 743 C CA . PHE A 1 93 ? -10.517 14.480 -2.008 1.00 96.69 93 PHE A CA 1
ATOM 744 C C . PHE A 1 93 ? -10.891 14.884 -3.429 1.00 96.69 93 PHE A C 1
ATOM 746 O O . PHE A 1 93 ? -10.086 14.759 -4.353 1.00 96.69 93 PHE A O 1
ATOM 753 N N . ALA A 1 94 ? -12.109 15.387 -3.605 1.00 95.94 94 ALA A N 1
ATOM 754 C CA . ALA A 1 94 ? -12.572 15.919 -4.878 1.00 95.94 94 ALA A CA 1
ATOM 755 C C . ALA A 1 94 ? -12.485 17.454 -4.883 1.00 95.94 94 ALA A C 1
ATOM 757 O O . ALA A 1 94 ? -12.899 18.079 -3.902 1.00 95.94 94 ALA A O 1
ATOM 758 N N . PRO A 1 95 ? -11.990 18.088 -5.959 1.00 94.75 95 PRO A N 1
ATOM 759 C CA . PRO A 1 95 ? -12.110 19.532 -6.104 1.00 94.75 95 PRO A CA 1
ATOM 760 C C . PRO A 1 95 ? -13.588 19.932 -6.218 1.00 94.75 95 PRO A C 1
ATOM 762 O O . PRO A 1 95 ? -14.408 19.167 -6.731 1.00 94.75 95 PRO A O 1
ATOM 765 N N . GLY A 1 96 ? -13.922 21.133 -5.746 1.00 89.25 96 GLY A N 1
ATOM 766 C CA . GLY A 1 96 ? -15.241 21.735 -5.927 1.00 89.25 96 GLY A CA 1
ATOM 767 C C . GLY A 1 96 ? -15.465 22.213 -7.368 1.00 89.25 96 GLY A C 1
ATOM 768 O O . GLY A 1 96 ? -15.348 21.457 -8.331 1.00 89.25 96 GLY A O 1
ATOM 769 N N . GLU A 1 97 ? -15.794 23.494 -7.547 1.00 82.50 97 GLU A N 1
ATOM 770 C CA . GLU A 1 97 ? -15.859 24.094 -8.885 1.00 82.50 97 GLU A CA 1
ATOM 771 C C . GLU A 1 97 ? -14.438 24.307 -9.436 1.00 82.50 97 GLU A C 1
ATOM 773 O O . GLU A 1 97 ? -13.784 25.306 -9.152 1.00 82.50 97 GLU A O 1
ATOM 778 N N . GLY A 1 98 ? -13.933 23.348 -10.216 1.00 81.50 98 GLY A N 1
ATOM 779 C CA . GLY A 1 98 ? -12.608 23.434 -10.825 1.00 81.50 98 GLY A CA 1
ATOM 780 C C . GLY A 1 98 ? -11.976 22.073 -11.096 1.00 81.50 98 GLY A C 1
ATOM 781 O O . GLY A 1 98 ? -12.640 21.040 -11.075 1.00 81.50 98 GLY A O 1
ATOM 782 N N . ARG A 1 99 ? -10.670 22.081 -11.386 1.00 84.44 99 ARG A N 1
ATOM 783 C CA . ARG A 1 99 ? -9.857 20.862 -11.562 1.00 84.44 99 ARG A CA 1
ATOM 784 C C . ARG A 1 99 ? -8.821 20.647 -10.457 1.00 84.44 99 ARG A C 1
ATOM 786 O O . ARG A 1 99 ? -8.218 19.583 -10.435 1.00 84.44 99 ARG A O 1
ATOM 793 N N . LEU A 1 100 ? -8.592 21.646 -9.605 1.00 95.06 100 LEU A N 1
ATOM 794 C CA . LEU A 1 100 ? -7.542 21.648 -8.586 1.00 95.06 100 LEU A CA 1
ATOM 795 C C . LEU A 1 100 ? -8.177 21.760 -7.203 1.00 95.06 100 LEU A C 1
ATOM 797 O O . LEU A 1 100 ? -9.141 22.505 -7.029 1.00 95.06 100 LEU A O 1
ATOM 801 N N . LEU A 1 101 ? -7.632 21.017 -6.247 1.00 96.81 101 LEU A N 1
ATOM 802 C CA . LEU A 1 101 ? -8.041 21.016 -4.852 1.00 96.81 101 LEU A CA 1
ATOM 803 C C . LEU A 1 101 ? -7.683 22.337 -4.175 1.00 96.81 101 LEU A C 1
ATOM 805 O O . LEU A 1 101 ? -6.561 22.834 -4.283 1.00 96.81 101 LEU A O 1
ATOM 809 N N . THR A 1 102 ? -8.641 22.867 -3.424 1.00 96.50 102 THR A N 1
ATOM 810 C CA . THR A 1 102 ? -8.447 24.003 -2.518 1.00 96.50 102 THR A CA 1
ATOM 811 C C . THR A 1 102 ? -8.470 23.545 -1.058 1.00 96.50 102 THR A C 1
ATOM 813 O O . THR A 1 102 ? -8.921 22.439 -0.753 1.00 96.50 102 THR A O 1
ATOM 816 N N . GLN A 1 103 ? -8.009 24.395 -0.133 1.00 97.25 103 GLN A N 1
ATOM 817 C CA . GLN A 1 103 ? -8.120 24.097 1.301 1.00 97.25 103 GLN A CA 1
ATOM 818 C C . GLN A 1 103 ? -9.590 23.931 1.721 1.00 97.25 103 GLN A C 1
ATOM 820 O O . GLN A 1 103 ? -9.915 22.997 2.446 1.00 97.25 103 GLN A O 1
ATOM 825 N N . ASP A 1 104 ? -10.491 24.761 1.187 1.00 96.62 104 ASP A N 1
ATOM 826 C CA . ASP A 1 104 ? -11.931 24.674 1.461 1.00 96.62 104 ASP A CA 1
ATOM 827 C C . ASP A 1 104 ? -12.541 23.340 0.991 1.00 96.62 104 ASP A C 1
ATOM 829 O O . ASP A 1 104 ? -13.493 22.835 1.592 1.00 96.62 104 ASP A O 1
ATOM 833 N N . ASP A 1 105 ? -12.021 22.739 -0.084 1.00 97.44 105 ASP A N 1
ATOM 834 C CA . ASP A 1 105 ? -12.446 21.404 -0.519 1.00 97.44 105 ASP A CA 1
ATOM 835 C C . ASP A 1 105 ? -12.024 20.330 0.482 1.00 97.44 105 ASP A C 1
ATOM 837 O O . ASP A 1 105 ? -12.832 19.462 0.824 1.00 97.44 105 ASP A O 1
ATOM 841 N N . ILE A 1 106 ? -10.785 20.406 0.969 1.00 97.88 106 ILE A N 1
ATOM 842 C CA . ILE A 1 106 ? -10.232 19.475 1.956 1.00 97.88 106 ILE A CA 1
ATOM 843 C C . ILE A 1 106 ? -11.000 19.582 3.270 1.00 97.88 106 ILE A C 1
ATOM 845 O O . ILE A 1 106 ? -11.506 18.574 3.761 1.00 97.88 106 ILE A O 1
ATOM 849 N N . ASP A 1 107 ? -11.158 20.793 3.801 1.00 97.62 107 ASP A N 1
ATOM 850 C CA . ASP A 1 107 ? -11.797 21.032 5.096 1.00 97.62 107 ASP A CA 1
ATOM 851 C C . ASP A 1 107 ? -13.247 20.521 5.119 1.00 97.62 107 ASP A C 1
ATOM 853 O O . ASP A 1 107 ? -13.688 19.937 6.109 1.00 97.62 107 ASP A O 1
ATOM 857 N N . ARG A 1 108 ? -13.983 20.660 4.006 1.00 97.31 108 ARG A N 1
ATOM 858 C CA . ARG A 1 108 ? -15.360 20.149 3.878 1.00 97.31 108 ARG A CA 1
ATOM 859 C C . ARG A 1 108 ? -15.454 18.625 3.820 1.00 97.31 108 ARG A C 1
ATOM 861 O O . ARG A 1 108 ? -16.486 18.072 4.194 1.00 97.31 108 ARG A O 1
ATOM 868 N N . GLN A 1 109 ? -14.426 17.951 3.311 1.00 98.12 109 GLN A N 1
ATOM 869 C CA . GLN A 1 109 ? -14.426 16.501 3.088 1.00 98.12 109 GLN A CA 1
ATOM 870 C C . GLN A 1 109 ? -13.706 15.724 4.195 1.00 98.12 109 GLN A C 1
ATOM 872 O O . GLN A 1 109 ? -13.937 14.520 4.335 1.00 98.12 109 GLN A O 1
ATOM 877 N N . LEU A 1 110 ? -12.866 16.395 4.990 1.00 98.38 110 LEU A N 1
ATOM 878 C CA . LEU A 1 110 ? -11.915 15.767 5.902 1.00 98.38 110 LEU A CA 1
ATOM 879 C C . LEU A 1 110 ? -12.559 14.755 6.851 1.00 98.38 110 LEU A C 1
ATOM 881 O O . LEU A 1 110 ? -12.053 13.644 6.974 1.00 98.38 110 LEU A O 1
ATOM 885 N N . ASP A 1 111 ? -13.685 15.091 7.482 1.00 98.25 111 ASP A N 1
ATOM 886 C CA . ASP A 1 111 ? -14.353 14.181 8.421 1.00 98.25 111 ASP A CA 1
ATOM 887 C C . ASP A 1 111 ? -14.828 12.888 7.739 1.00 98.25 111 ASP A C 1
ATOM 889 O O . ASP A 1 111 ? -14.685 11.796 8.295 1.00 98.25 111 ASP A O 1
ATOM 893 N N . GLY A 1 112 ? -15.343 12.989 6.510 1.00 98.31 112 GLY A N 1
ATOM 894 C CA . GLY A 1 112 ? -15.778 11.835 5.723 1.00 98.31 112 GLY A CA 1
ATOM 895 C C . GLY A 1 112 ? -14.605 10.959 5.282 1.00 98.31 112 GLY A C 1
ATOM 896 O O . GLY A 1 112 ? -14.651 9.735 5.433 1.00 98.31 112 GLY A O 1
ATOM 897 N N . VAL A 1 113 ? -13.528 11.580 4.796 1.00 98.12 113 VAL A N 1
ATOM 898 C CA . VAL A 1 113 ? -12.306 10.869 4.392 1.00 98.12 113 VAL A CA 1
ATOM 899 C C . VAL A 1 113 ? -11.652 10.202 5.603 1.00 98.12 113 VAL A C 1
ATOM 901 O O . VAL A 1 113 ? -11.323 9.017 5.564 1.00 98.12 113 VAL A O 1
ATOM 904 N N . ARG A 1 114 ? -11.557 10.900 6.735 1.00 98.06 114 ARG A N 1
ATOM 905 C CA . ARG A 1 114 ? -11.036 10.343 7.986 1.00 98.06 114 ARG A CA 1
ATOM 906 C C . ARG A 1 114 ? -11.863 9.151 8.465 1.00 98.06 114 ARG A C 1
ATOM 908 O O . ARG A 1 114 ? -11.288 8.126 8.825 1.00 98.06 114 ARG A O 1
ATOM 915 N N . ALA A 1 115 ? -13.194 9.236 8.428 1.00 98.12 115 ALA A N 1
ATOM 916 C CA . ALA A 1 115 ? -14.062 8.114 8.787 1.00 98.12 115 ALA A CA 1
ATOM 917 C C . ALA A 1 115 ? -13.838 6.890 7.878 1.00 98.12 115 ALA A C 1
ATOM 919 O O . ALA A 1 115 ? -13.784 5.759 8.370 1.00 98.12 115 ALA A O 1
ATOM 920 N N . LYS A 1 116 ? -13.639 7.105 6.568 1.00 97.69 116 LYS A N 1
ATOM 921 C CA . LYS A 1 116 ? -13.256 6.045 5.622 1.00 97.69 116 LYS A CA 1
ATOM 922 C C . LYS A 1 116 ? -11.943 5.377 6.044 1.00 97.69 116 LYS A C 1
ATOM 924 O O . LYS A 1 116 ? -11.913 4.154 6.170 1.00 97.69 116 LYS A O 1
ATOM 929 N N . PHE A 1 117 ? -10.880 6.143 6.289 1.00 97.88 117 PHE A N 1
ATOM 930 C CA . PHE A 1 117 ? -9.574 5.575 6.647 1.00 97.88 117 PHE A CA 1
ATOM 931 C C . PHE A 1 117 ? -9.560 4.915 8.026 1.00 97.88 117 PHE A C 1
ATOM 933 O O . PHE A 1 117 ? -8.916 3.882 8.187 1.00 97.88 117 PHE A O 1
ATOM 940 N N . MET A 1 118 ? -10.344 5.406 8.988 1.00 97.94 118 MET A N 1
ATOM 941 C CA . MET A 1 118 ? -10.560 4.696 10.253 1.00 97.94 118 MET A CA 1
ATOM 942 C C . MET A 1 118 ? -11.189 3.316 10.025 1.00 97.94 118 MET A C 1
ATOM 944 O O . MET A 1 118 ? -10.726 2.330 10.590 1.00 97.94 118 MET A O 1
ATOM 948 N N . ALA A 1 119 ? -12.196 3.207 9.153 1.00 98.19 119 ALA A N 1
ATOM 949 C CA . ALA A 1 119 ? -12.792 1.912 8.819 1.00 98.19 119 ALA A CA 1
ATOM 950 C C . ALA A 1 119 ? -11.806 0.973 8.094 1.00 98.19 119 ALA A C 1
ATOM 952 O O . ALA A 1 119 ? -11.839 -0.242 8.304 1.00 98.19 119 ALA A O 1
ATOM 953 N N . LEU A 1 120 ? -10.918 1.515 7.254 1.00 97.75 120 LEU A N 1
ATOM 954 C CA . LEU A 1 120 ? -9.855 0.737 6.612 1.00 97.75 120 LEU A CA 1
ATOM 955 C C . LEU A 1 120 ? -8.787 0.275 7.616 1.00 97.75 120 LEU A C 1
ATOM 957 O O . LEU A 1 120 ? -8.318 -0.857 7.507 1.00 97.75 120 LEU A O 1
ATOM 961 N N . ALA A 1 121 ? -8.452 1.099 8.611 1.00 98.06 121 ALA A N 1
ATOM 962 C CA . ALA A 1 121 ? -7.539 0.732 9.691 1.00 98.06 121 ALA A CA 1
ATOM 963 C C . ALA A 1 121 ? -8.133 -0.398 10.544 1.00 98.06 121 ALA A C 1
ATOM 965 O O . ALA A 1 121 ? -7.461 -1.390 10.814 1.00 98.06 121 ALA A O 1
ATOM 966 N N . GLU A 1 122 ? -9.427 -0.334 10.876 1.00 98.12 122 GLU A N 1
ATOM 967 C CA . GLU A 1 122 ? -10.090 -1.442 11.578 1.00 98.12 122 GLU A CA 1
ATOM 968 C C . GLU A 1 122 ? -10.107 -2.732 10.755 1.00 98.12 122 GLU A C 1
ATOM 970 O O . GLU A 1 122 ? -9.892 -3.821 11.286 1.00 98.12 122 GLU A O 1
ATOM 975 N N . ARG A 1 123 ? -10.306 -2.632 9.436 1.00 97.12 123 ARG A N 1
ATOM 976 C CA . ARG A 1 123 ? -10.213 -3.793 8.540 1.00 97.12 123 ARG A CA 1
ATOM 977 C C . ARG A 1 123 ? -8.808 -4.390 8.529 1.00 97.12 123 ARG A C 1
ATOM 979 O O . ARG A 1 123 ? -8.682 -5.612 8.528 1.00 97.12 123 ARG A O 1
ATOM 986 N N . TRP A 1 124 ? -7.775 -3.550 8.523 1.00 96.94 124 TRP A N 1
ATOM 987 C CA . TRP A 1 124 ? -6.390 -3.993 8.638 1.00 96.94 124 TRP A CA 1
ATOM 988 C C . TRP A 1 124 ? -6.162 -4.752 9.950 1.00 96.94 124 TRP A C 1
ATOM 990 O O . TRP A 1 124 ? -5.701 -5.891 9.916 1.00 96.94 124 TRP A O 1
ATOM 1000 N N . ARG A 1 125 ? -6.571 -4.182 11.092 1.00 97.31 125 ARG A N 1
ATOM 1001 C CA . ARG A 1 125 ? -6.452 -4.843 12.403 1.00 97.31 125 ARG A CA 1
ATOM 1002 C C . ARG A 1 125 ? -7.198 -6.175 12.443 1.00 97.31 125 ARG A C 1
ATOM 1004 O O . ARG A 1 125 ? -6.661 -7.164 12.933 1.00 97.31 125 ARG A O 1
ATOM 1011 N N . ALA A 1 126 ? -8.411 -6.223 11.892 1.00 97.31 126 ALA A N 1
ATOM 1012 C CA . ALA A 1 126 ? -9.203 -7.446 11.818 1.00 97.31 126 ALA A CA 1
ATOM 1013 C C . ALA A 1 126 ? -8.532 -8.526 10.954 1.00 97.31 126 ALA A C 1
ATOM 1015 O O . ALA A 1 126 ? -8.528 -9.696 11.336 1.00 97.31 126 ALA A O 1
ATOM 1016 N N . LEU A 1 127 ? -7.937 -8.148 9.816 1.00 96.38 127 LEU A N 1
ATOM 1017 C CA . LEU A 1 127 ? -7.155 -9.067 8.987 1.00 96.38 127 LEU A CA 1
ATOM 1018 C C . LEU A 1 127 ? -5.924 -9.574 9.747 1.00 96.38 127 LEU A C 1
ATOM 1020 O O . LEU A 1 127 ? -5.671 -10.778 9.756 1.00 96.38 127 LEU A O 1
ATOM 1024 N N . ALA A 1 128 ? -5.197 -8.679 10.413 1.00 96.06 128 ALA A N 1
ATOM 1025 C CA . ALA A 1 128 ? -3.983 -9.021 11.141 1.00 96.06 128 ALA A CA 1
ATOM 1026 C C . ALA A 1 128 ? -4.229 -9.925 12.359 1.00 96.06 128 ALA A C 1
ATOM 1028 O O . ALA A 1 128 ? -3.401 -10.780 12.664 1.00 96.06 128 ALA A O 1
ATOM 1029 N N . ALA A 1 129 ? -5.386 -9.787 13.011 1.00 96.69 129 ALA A N 1
ATOM 1030 C CA . ALA A 1 129 ? -5.826 -10.658 14.099 1.00 96.69 129 ALA A CA 1
ATOM 1031 C C . ALA A 1 129 ? -6.452 -11.987 13.623 1.00 96.69 129 ALA A C 1
ATOM 1033 O O . ALA A 1 129 ? -6.778 -12.845 14.447 1.00 96.69 129 ALA A O 1
ATOM 1034 N N . SER A 1 130 ? -6.673 -12.161 12.316 1.00 96.50 130 SER A N 1
ATOM 1035 C CA . SER A 1 130 ? -7.267 -13.380 11.760 1.00 96.50 130 SER A CA 1
ATOM 1036 C C . SER A 1 130 ? -6.244 -14.512 11.606 1.00 96.50 130 SER A C 1
ATOM 1038 O O . SER A 1 130 ? -5.036 -14.313 11.704 1.00 96.50 130 SER A O 1
ATOM 1040 N N . SER A 1 131 ? -6.724 -15.723 11.309 1.00 94.62 131 SER A N 1
ATOM 1041 C CA . SER A 1 131 ? -5.860 -16.864 10.981 1.00 94.62 131 SER A CA 1
ATOM 1042 C C . SER A 1 131 ? -5.354 -16.864 9.533 1.00 94.62 131 SER A C 1
ATOM 1044 O O . SER A 1 131 ? -4.696 -17.829 9.141 1.00 94.62 131 SER A O 1
ATOM 1046 N N . ALA A 1 132 ? -5.716 -15.854 8.732 1.00 94.69 132 ALA A N 1
ATOM 1047 C CA . ALA A 1 132 ? -5.375 -15.794 7.318 1.00 94.69 132 ALA A CA 1
ATOM 1048 C C . ALA A 1 132 ? -3.857 -15.721 7.118 1.00 94.69 132 ALA A C 1
ATOM 1050 O O . ALA A 1 132 ? -3.158 -14.991 7.823 1.00 94.69 132 ALA A O 1
ATOM 1051 N N . HIS A 1 133 ? -3.358 -16.453 6.127 1.00 95.25 133 HIS A N 1
ATOM 1052 C CA . HIS A 1 133 ? -1.992 -16.329 5.651 1.00 95.25 133 HIS A CA 1
ATOM 1053 C C . HIS A 1 133 ? -1.914 -15.186 4.632 1.00 95.25 133 HIS A C 1
ATOM 1055 O O . HIS A 1 133 ? -2.441 -15.294 3.524 1.00 95.25 133 HIS A O 1
ATOM 1061 N N . VAL A 1 134 ? -1.295 -14.069 5.018 1.00 96.00 134 VAL A N 1
ATOM 1062 C CA . VAL A 1 134 ? -1.301 -12.830 4.226 1.00 96.00 134 VAL A CA 1
ATOM 1063 C C . VAL A 1 134 ? 0.003 -12.664 3.449 1.00 96.00 134 VAL A C 1
ATOM 1065 O O . VAL A 1 134 ? 1.089 -12.764 4.016 1.00 96.00 134 VAL A O 1
ATOM 1068 N N . LEU A 1 135 ? -0.098 -12.355 2.158 1.00 96.31 135 LEU A N 1
ATOM 1069 C CA . LEU A 1 135 ? 1.020 -11.826 1.385 1.00 96.31 135 LEU A CA 1
ATOM 1070 C C . LEU A 1 135 ? 0.931 -10.302 1.355 1.00 96.31 135 LEU A C 1
ATOM 1072 O O . LEU A 1 135 ? 0.002 -9.749 0.767 1.00 96.31 135 LEU A O 1
ATOM 1076 N N . TYR A 1 136 ? 1.896 -9.618 1.960 1.00 97.25 136 TYR A N 1
ATOM 1077 C CA . TYR A 1 136 ? 2.024 -8.176 1.789 1.00 97.25 136 TYR A CA 1
ATOM 1078 C C . TYR A 1 136 ? 2.968 -7.859 0.633 1.00 97.25 136 TYR A C 1
ATOM 1080 O O . TYR A 1 136 ? 4.059 -8.419 0.549 1.00 97.25 136 TYR A O 1
ATOM 1088 N N . VAL A 1 137 ? 2.566 -6.945 -0.244 1.00 96.56 137 VAL A N 1
ATOM 1089 C CA . VAL A 1 137 ? 3.329 -6.566 -1.437 1.00 96.56 137 VAL A CA 1
ATOM 1090 C C . VAL A 1 137 ? 3.815 -5.137 -1.291 1.00 96.56 137 VAL A C 1
ATOM 1092 O O . VAL A 1 137 ? 3.011 -4.211 -1.186 1.00 96.56 137 VAL A O 1
ATOM 1095 N N . HIS A 1 138 ? 5.131 -4.960 -1.309 1.00 95.94 138 HIS A N 1
ATOM 1096 C CA . HIS A 1 138 ? 5.769 -3.654 -1.377 1.00 95.94 138 HIS A CA 1
ATOM 1097 C C . HIS A 1 138 ? 6.406 -3.498 -2.759 1.00 95.94 138 HIS A C 1
ATOM 1099 O O . HIS A 1 138 ? 7.370 -4.193 -3.079 1.00 95.94 138 HIS A O 1
ATOM 1105 N N . HIS A 1 139 ? 5.835 -2.623 -3.587 1.00 94.62 139 HIS A N 1
ATOM 1106 C CA . HIS A 1 139 ? 6.392 -2.277 -4.890 1.00 94.62 139 HIS A CA 1
ATOM 1107 C C . HIS A 1 139 ? 7.272 -1.038 -4.744 1.00 94.62 139 HIS A C 1
ATOM 1109 O O . HIS A 1 139 ? 6.771 0.078 -4.706 1.00 94.62 139 HIS A O 1
ATOM 1115 N N . ASP A 1 140 ? 8.576 -1.261 -4.667 1.00 93.81 140 ASP A N 1
ATOM 1116 C CA . ASP A 1 140 ? 9.625 -0.249 -4.666 1.00 93.81 140 ASP A CA 1
ATOM 1117 C C . ASP A 1 140 ? 9.896 0.195 -6.107 1.00 93.81 140 ASP A C 1
ATOM 1119 O O . ASP A 1 140 ? 10.845 -0.232 -6.769 1.00 93.81 140 ASP A O 1
ATOM 1123 N N . ALA A 1 141 ? 8.983 1.013 -6.627 1.00 89.50 141 ALA A N 1
ATOM 1124 C CA . ALA A 1 141 ? 8.997 1.453 -8.014 1.00 89.50 141 ALA A CA 1
ATOM 1125 C C . ALA A 1 141 ? 10.227 2.306 -8.370 1.00 89.50 141 ALA A C 1
ATOM 1127 O O . ALA A 1 141 ? 10.487 2.494 -9.551 1.00 89.50 141 ALA A O 1
ATOM 1128 N N . PHE A 1 142 ? 10.993 2.821 -7.406 1.00 91.50 142 PHE A N 1
ATOM 1129 C CA . PHE A 1 142 ? 12.184 3.634 -7.679 1.00 91.50 142 PHE A CA 1
ATOM 1130 C C . PHE A 1 142 ? 13.489 2.968 -7.225 1.00 91.50 142 PHE A C 1
ATOM 1132 O O . PHE A 1 142 ? 14.549 3.586 -7.315 1.00 91.50 142 PHE A O 1
ATOM 1139 N N . ASP A 1 143 ? 13.433 1.689 -6.838 1.00 93.69 143 ASP A N 1
ATOM 1140 C CA . ASP A 1 143 ? 14.579 0.896 -6.387 1.00 93.69 143 ASP A CA 1
ATOM 1141 C C . ASP A 1 143 ? 15.332 1.524 -5.193 1.00 93.69 143 ASP A C 1
ATOM 1143 O O . ASP A 1 143 ? 16.551 1.369 -5.073 1.00 93.69 143 ASP A O 1
ATOM 1147 N N . GLU A 1 144 ? 14.618 2.212 -4.305 1.00 94.50 144 GLU A N 1
ATOM 1148 C CA . GLU A 1 144 ? 15.177 2.977 -3.186 1.00 94.50 144 GLU A CA 1
ATOM 1149 C C . GLU A 1 144 ? 15.469 2.118 -1.954 1.00 94.50 144 GLU A C 1
ATOM 1151 O O . GLU A 1 144 ? 16.331 2.466 -1.141 1.00 94.50 144 GLU A O 1
ATOM 1156 N N . CYS A 1 145 ? 14.772 0.991 -1.805 1.00 95.81 145 CYS A N 1
ATOM 1157 C CA . CYS A 1 145 ? 14.920 0.127 -0.646 1.00 95.81 145 CYS A CA 1
ATOM 1158 C C . CYS A 1 145 ? 16.112 -0.834 -0.786 1.00 95.81 145 CYS A C 1
ATOM 1160 O O . CYS A 1 145 ? 16.536 -1.236 -1.876 1.00 95.81 145 CYS A O 1
ATOM 1162 N N . ALA A 1 146 ? 16.631 -1.258 0.362 1.00 96.62 146 ALA A N 1
ATOM 1163 C CA . ALA A 1 146 ? 17.594 -2.341 0.501 1.00 96.62 146 ALA A CA 1
ATOM 1164 C C . ALA A 1 146 ? 16.999 -3.488 1.338 1.00 96.62 146 ALA A C 1
ATOM 1166 O O . ALA A 1 146 ? 15.992 -3.329 2.032 1.00 96.62 146 ALA A O 1
ATOM 1167 N N . ALA A 1 147 ? 17.650 -4.652 1.350 1.00 96.44 147 ALA A N 1
ATOM 1168 C CA . ALA A 1 147 ? 17.210 -5.829 2.103 1.00 96.44 147 ALA A CA 1
ATOM 1169 C C . ALA A 1 147 ? 16.983 -5.534 3.599 1.00 96.44 147 ALA A C 1
ATOM 1171 O O . ALA A 1 147 ? 16.046 -6.053 4.213 1.00 96.44 147 ALA A O 1
ATOM 1172 N N . ARG A 1 148 ? 17.800 -4.645 4.184 1.00 97.06 148 ARG A N 1
ATOM 1173 C CA . ARG A 1 148 ? 17.650 -4.185 5.577 1.00 97.06 148 ARG A CA 1
ATOM 1174 C C . ARG A 1 148 ? 16.336 -3.439 5.829 1.00 97.06 148 ARG A C 1
ATOM 1176 O O . ARG A 1 148 ? 15.789 -3.537 6.925 1.00 97.06 148 ARG A O 1
ATOM 1183 N N . ASP A 1 149 ? 15.834 -2.711 4.836 1.00 97.38 149 ASP A N 1
ATOM 1184 C CA . ASP A 1 149 ? 14.600 -1.940 4.952 1.00 97.38 149 ASP A CA 1
ATOM 1185 C C . ASP A 1 149 ? 13.420 -2.910 4.956 1.00 97.38 149 ASP A C 1
ATOM 1187 O O . ASP A 1 149 ? 12.584 -2.878 5.854 1.00 97.38 149 ASP A O 1
ATOM 1191 N N . LEU A 1 150 ? 13.430 -3.913 4.078 1.00 96.81 150 LEU A N 1
ATOM 1192 C CA . LEU A 1 150 ? 12.409 -4.962 4.076 1.00 96.81 150 LEU A CA 1
ATOM 1193 C C . LEU A 1 150 ? 12.444 -5.804 5.363 1.00 96.81 150 LEU A C 1
ATOM 1195 O O . LEU A 1 150 ? 11.392 -6.191 5.878 1.00 96.81 150 LEU A O 1
ATOM 1199 N N . ALA A 1 151 ? 13.627 -6.037 5.940 1.00 96.75 151 ALA A N 1
ATOM 1200 C CA . ALA A 1 151 ? 13.746 -6.646 7.263 1.00 96.75 151 ALA A CA 1
ATOM 1201 C C . ALA A 1 151 ? 13.113 -5.768 8.361 1.00 96.75 151 ALA A C 1
ATOM 1203 O O . ALA A 1 151 ? 12.395 -6.290 9.219 1.00 96.75 151 ALA A O 1
ATOM 1204 N N . ARG A 1 152 ? 13.313 -4.441 8.310 1.00 97.88 152 ARG A N 1
ATOM 1205 C CA . ARG A 1 152 ? 12.655 -3.474 9.206 1.00 97.88 152 ARG A CA 1
ATOM 1206 C C . ARG A 1 152 ? 11.135 -3.505 9.035 1.00 97.88 152 ARG A C 1
ATOM 1208 O O . ARG A 1 152 ? 10.441 -3.639 10.036 1.00 97.88 152 ARG A O 1
ATOM 1215 N N . LEU A 1 153 ? 10.618 -3.484 7.807 1.00 97.50 153 LEU A N 1
ATOM 1216 C CA . LEU A 1 153 ? 9.179 -3.589 7.526 1.00 97.50 153 LEU A CA 1
ATOM 1217 C C . LEU A 1 153 ? 8.576 -4.871 8.088 1.00 97.50 153 LEU A C 1
ATOM 1219 O O . LEU A 1 153 ? 7.557 -4.842 8.782 1.00 97.50 153 LEU A O 1
ATOM 1223 N N . ARG A 1 154 ? 9.240 -6.001 7.840 1.00 96.94 154 ARG A N 1
ATOM 1224 C CA . ARG A 1 154 ? 8.807 -7.289 8.373 1.00 96.94 154 ARG A CA 1
ATOM 1225 C C . ARG A 1 154 ? 8.769 -7.275 9.899 1.00 96.94 154 ARG A C 1
ATOM 1227 O O . ARG A 1 154 ? 7.802 -7.759 10.486 1.00 96.94 154 ARG A O 1
ATOM 1234 N N . HIS A 1 155 ? 9.806 -6.732 10.533 1.00 97.69 155 HIS A N 1
ATOM 1235 C CA . HIS A 1 155 ? 9.883 -6.613 11.984 1.00 97.69 155 HIS A CA 1
ATOM 1236 C C . HIS A 1 155 ? 8.779 -5.709 12.550 1.00 97.69 155 HIS A C 1
ATOM 1238 O O . HIS A 1 155 ? 8.150 -6.079 13.541 1.00 97.69 155 HIS A O 1
ATOM 1244 N N . THR A 1 156 ? 8.493 -4.578 11.902 1.00 98.19 156 THR A N 1
ATOM 1245 C CA . THR A 1 156 ? 7.416 -3.658 12.286 1.00 98.19 156 THR A CA 1
ATOM 1246 C C . THR A 1 156 ? 6.057 -4.357 12.279 1.00 98.19 156 THR A C 1
ATOM 1248 O O . THR A 1 156 ? 5.369 -4.341 13.298 1.00 98.19 156 THR A O 1
ATOM 1251 N N . ILE A 1 157 ? 5.696 -5.050 11.192 1.00 97.69 157 ILE A N 1
ATOM 1252 C CA . ILE A 1 157 ? 4.411 -5.769 11.105 1.00 97.69 157 ILE A CA 1
ATOM 1253 C C . ILE A 1 157 ? 4.331 -6.878 12.163 1.00 97.69 157 ILE A C 1
ATOM 1255 O O . ILE A 1 157 ? 3.328 -6.992 12.864 1.00 97.69 157 ILE A O 1
ATOM 1259 N N . ALA A 1 158 ? 5.395 -7.673 12.322 1.00 97.00 158 ALA A N 1
ATOM 1260 C CA . ALA A 1 158 ? 5.425 -8.763 13.299 1.00 97.00 158 ALA A CA 1
ATOM 1261 C C . ALA A 1 158 ? 5.324 -8.268 14.753 1.00 97.00 158 ALA A C 1
ATOM 1263 O O . ALA A 1 158 ? 4.777 -8.967 15.605 1.00 97.00 158 ALA A O 1
ATOM 1264 N N . THR A 1 159 ? 5.841 -7.070 15.032 1.00 97.88 159 THR A N 1
ATOM 1265 C CA . THR A 1 159 ? 5.768 -6.435 16.353 1.00 97.88 159 THR A CA 1
ATOM 1266 C C . THR A 1 159 ? 4.380 -5.855 16.616 1.00 97.88 159 THR A C 1
ATOM 1268 O O . THR A 1 159 ? 3.840 -6.057 17.702 1.00 97.88 159 THR A O 1
ATOM 1271 N N . ALA A 1 160 ? 3.783 -5.181 15.628 1.00 97.38 160 ALA A N 1
ATOM 1272 C CA . ALA A 1 160 ? 2.435 -4.623 15.734 1.00 97.38 160 ALA A CA 1
ATOM 1273 C C . ALA A 1 160 ? 1.354 -5.714 15.832 1.00 97.38 160 ALA A C 1
ATOM 1275 O O . ALA A 1 160 ? 0.350 -5.545 16.526 1.00 97.38 160 ALA A O 1
ATOM 1276 N N . HIS A 1 161 ? 1.570 -6.857 15.173 1.00 96.31 161 HIS A N 1
ATOM 1277 C CA . HIS A 1 161 ? 0.614 -7.963 15.120 1.00 96.31 161 HIS A CA 1
ATOM 1278 C C . HIS A 1 161 ? 1.276 -9.311 15.455 1.00 96.31 161 HIS A C 1
ATOM 1280 O O . HIS A 1 161 ? 1.481 -10.154 14.572 1.00 96.31 161 HIS A O 1
ATOM 1286 N N . PRO A 1 162 ? 1.600 -9.551 16.743 1.00 94.00 162 PRO A N 1
ATOM 1287 C CA . PRO A 1 162 ? 2.211 -10.801 17.171 1.00 94.00 162 PRO A CA 1
ATOM 1288 C C . PRO A 1 162 ? 1.300 -11.991 16.857 1.00 94.00 162 PRO A C 1
ATOM 1290 O O . PRO A 1 162 ? 0.158 -12.054 17.306 1.00 94.00 162 PRO A O 1
ATOM 1293 N N . GLY A 1 163 ? 1.816 -12.956 16.097 1.00 91.69 163 GLY A N 1
ATOM 1294 C CA . GLY A 1 163 ? 1.085 -14.168 15.715 1.00 91.69 163 GLY A CA 1
ATOM 1295 C C . GLY A 1 163 ? 0.409 -14.112 14.344 1.00 91.69 163 GLY A C 1
ATOM 1296 O O . GLY A 1 163 ? -0.070 -15.152 13.888 1.00 91.69 163 GLY A O 1
ATOM 1297 N N . GLN A 1 164 ? 0.422 -12.966 13.653 1.00 95.75 164 GLN A N 1
ATOM 1298 C CA . GLN A 1 164 ? -0.022 -12.923 12.262 1.00 95.75 164 GLN A CA 1
ATOM 1299 C C . GLN A 1 164 ? 0.862 -13.836 11.397 1.00 95.75 164 GLN A C 1
ATOM 1301 O O . GLN A 1 164 ? 2.094 -13.773 11.443 1.00 95.75 164 GLN A O 1
ATOM 1306 N N . ARG A 1 165 ? 0.230 -14.664 10.561 1.00 95.06 165 ARG A N 1
ATOM 1307 C CA . ARG A 1 165 ? 0.915 -15.451 9.530 1.00 95.06 165 ARG A CA 1
ATOM 1308 C C . ARG A 1 165 ? 1.050 -14.601 8.273 1.00 95.06 165 ARG A C 1
ATOM 1310 O O . ARG A 1 165 ? 0.049 -14.321 7.619 1.00 95.06 165 ARG A O 1
ATOM 1317 N N . PHE A 1 166 ? 2.267 -14.197 7.924 1.00 96.19 166 PHE A N 1
ATOM 1318 C CA . PHE A 1 166 ? 2.486 -13.409 6.715 1.00 96.19 166 PHE A CA 1
ATOM 1319 C C . PHE A 1 166 ? 3.888 -13.558 6.122 1.00 96.19 166 PHE A C 1
ATOM 1321 O O . PHE A 1 166 ? 4.850 -13.854 6.841 1.00 96.19 166 PHE A O 1
ATOM 1328 N N . SER A 1 167 ? 3.975 -13.237 4.832 1.00 96.00 167 SER A N 1
ATOM 1329 C CA . SER A 1 167 ? 5.217 -13.020 4.085 1.00 96.00 167 SER A CA 1
ATOM 1330 C C . SER A 1 167 ? 5.199 -11.658 3.394 1.00 96.00 167 SER A C 1
ATOM 1332 O O . SER A 1 167 ? 4.140 -11.046 3.228 1.00 96.00 167 SER A O 1
ATOM 1334 N N . LEU A 1 168 ? 6.374 -11.194 2.974 1.00 96.31 168 LEU A N 1
ATOM 1335 C CA . LEU A 1 168 ? 6.536 -10.008 2.138 1.00 96.31 168 LEU A CA 1
ATOM 1336 C C . LEU A 1 168 ? 6.954 -10.407 0.720 1.00 96.31 168 LEU A C 1
ATOM 1338 O O . LEU A 1 168 ? 7.816 -11.266 0.549 1.00 96.31 168 LEU A O 1
ATOM 1342 N N . LEU A 1 169 ? 6.394 -9.739 -0.283 1.00 96.00 169 LEU A N 1
ATOM 1343 C CA . LEU A 1 169 ? 6.893 -9.727 -1.653 1.00 96.00 169 LEU A CA 1
ATOM 1344 C C . LEU A 1 169 ? 7.390 -8.320 -1.981 1.00 96.00 169 LEU A C 1
ATOM 1346 O O . LEU A 1 169 ? 6.605 -7.373 -2.031 1.00 96.00 169 LEU A O 1
ATOM 1350 N N . TRP A 1 170 ? 8.694 -8.200 -2.203 1.00 96.31 170 TRP A N 1
ATOM 1351 C CA . TRP A 1 170 ? 9.348 -6.972 -2.631 1.00 96.31 170 TRP A CA 1
ATOM 1352 C C . TRP A 1 170 ? 9.462 -6.934 -4.155 1.00 96.31 170 TRP A C 1
ATOM 1354 O O . TRP A 1 170 ? 10.196 -7.721 -4.755 1.00 96.31 170 TRP A O 1
ATOM 1364 N N . LEU A 1 171 ? 8.713 -6.039 -4.790 1.00 95.50 171 LEU A N 1
ATOM 1365 C CA . LEU A 1 171 ? 8.771 -5.823 -6.232 1.00 95.50 171 LEU A CA 1
ATOM 1366 C C . LEU A 1 171 ? 9.602 -4.593 -6.542 1.00 95.50 171 LEU A C 1
ATOM 1368 O O . LEU A 1 171 ? 9.482 -3.585 -5.857 1.00 95.50 171 LEU A O 1
ATOM 1372 N N . ARG A 1 172 ? 10.440 -4.701 -7.566 1.00 94.38 172 ARG A N 1
ATOM 1373 C CA . ARG A 1 172 ? 11.435 -3.696 -7.949 1.00 94.38 172 ARG A CA 1
ATOM 1374 C C . ARG A 1 172 ? 11.502 -3.535 -9.455 1.00 94.38 172 ARG A C 1
ATOM 1376 O O . ARG A 1 172 ? 11.081 -4.434 -10.177 1.00 94.38 172 ARG A O 1
ATOM 1383 N N . ARG A 1 173 ? 12.138 -2.480 -9.956 1.00 92.81 173 ARG A N 1
ATOM 1384 C CA . ARG A 1 173 ? 12.468 -2.390 -11.389 1.00 92.81 173 ARG A CA 1
ATOM 1385 C C . ARG A 1 173 ? 13.730 -3.165 -11.729 1.00 92.81 173 ARG A C 1
ATOM 1387 O O . ARG A 1 173 ? 13.834 -3.720 -12.826 1.00 92.81 173 ARG A O 1
ATOM 1394 N N . THR A 1 174 ? 14.672 -3.240 -10.793 1.00 93.19 174 THR A N 1
ATOM 1395 C CA . THR A 1 174 ? 15.933 -3.966 -10.966 1.00 93.19 174 THR A CA 1
ATOM 1396 C C . THR A 1 174 ? 16.162 -5.018 -9.875 1.00 93.19 174 THR A C 1
ATOM 1398 O O . THR A 1 174 ? 15.657 -4.887 -8.759 1.00 93.19 174 THR A O 1
ATOM 1401 N N . PRO A 1 175 ? 16.897 -6.110 -10.170 1.00 93.44 175 PRO A N 1
ATOM 1402 C CA . PRO A 1 175 ? 17.229 -7.105 -9.155 1.00 93.44 175 PRO A CA 1
ATOM 1403 C C . PRO A 1 175 ? 18.011 -6.497 -7.976 1.00 93.44 175 PRO A C 1
ATOM 1405 O O . PRO A 1 175 ? 18.958 -5.741 -8.212 1.00 93.44 175 PRO A O 1
ATOM 1408 N N . PRO A 1 176 ? 17.698 -6.866 -6.718 1.00 93.94 176 PRO A N 1
ATOM 1409 C CA . PRO A 1 176 ? 18.469 -6.409 -5.573 1.00 93.94 176 PRO A CA 1
ATOM 1410 C C . PRO A 1 176 ? 19.909 -6.905 -5.602 1.00 93.94 176 PRO A C 1
ATOM 1412 O O . PRO A 1 176 ? 20.165 -8.106 -5.689 1.00 93.94 176 PRO A O 1
ATOM 1415 N N . ALA A 1 177 ? 20.857 -5.976 -5.456 1.00 93.88 177 ALA A N 1
ATOM 1416 C CA . ALA A 1 177 ? 22.275 -6.301 -5.305 1.00 93.88 177 ALA A CA 1
ATOM 1417 C C . ALA A 1 177 ? 22.557 -7.088 -4.010 1.00 93.88 177 ALA A C 1
ATOM 1419 O O . ALA A 1 177 ? 23.484 -7.892 -3.962 1.00 93.88 177 ALA A O 1
ATOM 1420 N N . ASP A 1 178 ? 21.733 -6.880 -2.986 1.00 95.50 178 ASP A N 1
ATOM 1421 C CA . ASP A 1 178 ? 21.783 -7.480 -1.653 1.00 95.50 178 ASP A CA 1
ATOM 1422 C C . ASP A 1 178 ? 20.708 -8.565 -1.456 1.00 95.50 178 ASP A C 1
ATOM 1424 O O . ASP A 1 178 ? 20.307 -8.876 -0.337 1.00 95.50 178 ASP A O 1
ATOM 1428 N N . ALA A 1 179 ? 20.247 -9.196 -2.543 1.00 92.62 179 ALA A N 1
ATOM 1429 C CA . ALA A 1 179 ? 19.227 -10.249 -2.499 1.00 92.62 179 ALA A CA 1
ATOM 1430 C C . ALA A 1 179 ? 19.580 -11.418 -1.559 1.00 92.62 179 ALA A C 1
ATOM 1432 O O . ALA A 1 179 ? 18.686 -12.069 -1.019 1.00 92.62 179 ALA A O 1
ATOM 1433 N N . ALA A 1 180 ? 20.875 -11.700 -1.387 1.00 91.69 180 ALA A N 1
ATOM 1434 C CA . ALA A 1 180 ? 21.371 -12.755 -0.506 1.00 91.69 180 ALA A CA 1
ATOM 1435 C C . ALA A 1 180 ? 21.192 -12.435 0.991 1.00 91.69 180 ALA A C 1
ATOM 1437 O O . ALA A 1 180 ? 21.215 -13.358 1.803 1.00 91.69 180 ALA A O 1
ATOM 1438 N N . ASP A 1 181 ? 20.985 -11.162 1.342 1.00 94.50 181 ASP A N 1
ATOM 1439 C CA . ASP A 1 181 ? 20.839 -10.688 2.722 1.00 94.50 181 ASP A CA 1
ATOM 1440 C C . ASP A 1 181 ? 19.366 -10.619 3.175 1.00 94.50 181 ASP A C 1
ATOM 1442 O O . ASP A 1 181 ? 19.072 -10.218 4.304 1.00 94.50 181 ASP A O 1
ATOM 1446 N N . LEU A 1 182 ? 18.417 -11.001 2.311 1.00 93.50 182 LEU A N 1
ATOM 1447 C CA . LEU A 1 182 ? 16.990 -10.978 2.632 1.00 93.50 182 LEU A CA 1
ATOM 1448 C C . LEU A 1 182 ? 16.640 -11.979 3.739 1.00 93.50 182 LEU A C 1
ATOM 1450 O O . LEU A 1 182 ? 16.996 -13.157 3.697 1.00 93.50 182 LEU A O 1
ATOM 1454 N N . ALA A 1 183 ? 15.888 -11.497 4.728 1.00 89.06 183 ALA A N 1
ATOM 1455 C CA . ALA A 1 183 ? 15.429 -12.318 5.839 1.00 89.06 183 ALA A CA 1
ATOM 1456 C C . ALA A 1 183 ? 14.378 -13.361 5.391 1.00 89.06 183 ALA A C 1
ATOM 1458 O O . ALA A 1 183 ? 13.625 -13.115 4.444 1.00 89.06 183 ALA A O 1
ATOM 1459 N N . PRO A 1 184 ? 14.246 -14.495 6.109 1.00 89.31 184 PRO A N 1
ATOM 1460 C CA . PRO A 1 184 ? 13.201 -15.481 5.839 1.00 89.31 184 PRO A CA 1
ATOM 1461 C C . PRO A 1 184 ? 11.783 -14.888 5.827 1.00 89.31 184 PRO A C 1
ATOM 1463 O O . PRO A 1 184 ? 11.413 -14.057 6.669 1.00 89.31 184 PRO A O 1
ATOM 1466 N N . GLY A 1 185 ? 10.963 -15.361 4.886 1.00 90.69 185 GLY A N 1
ATOM 1467 C CA . GLY A 1 185 ? 9.612 -14.845 4.641 1.00 90.69 185 GLY A CA 1
ATOM 1468 C C . GLY A 1 185 ? 9.569 -13.560 3.808 1.00 90.69 185 GLY A C 1
ATOM 1469 O O . GLY A 1 185 ? 8.531 -12.901 3.781 1.00 90.69 185 GLY A O 1
ATOM 1470 N N . ILE A 1 186 ? 10.676 -13.184 3.156 1.00 94.69 186 ILE A N 1
ATOM 1471 C CA . ILE A 1 186 ? 10.732 -12.080 2.194 1.00 94.69 186 ILE A CA 1
ATOM 1472 C C . ILE A 1 186 ? 11.147 -12.637 0.831 1.00 94.69 186 ILE A C 1
ATOM 1474 O O . ILE A 1 186 ? 12.270 -13.102 0.642 1.00 94.69 186 ILE A O 1
ATOM 1478 N N . ALA A 1 187 ? 10.222 -12.583 -0.119 1.00 94.38 187 ALA A N 1
ATOM 1479 C CA . ALA A 1 187 ? 10.460 -12.861 -1.526 1.00 94.38 187 ALA A CA 1
ATOM 1480 C C . ALA A 1 187 ? 10.724 -11.566 -2.291 1.00 94.38 187 ALA A C 1
ATOM 1482 O O . ALA A 1 187 ? 10.339 -10.483 -1.848 1.00 94.38 187 ALA A O 1
ATOM 1483 N N . TRP A 1 188 ? 11.340 -11.681 -3.467 1.00 95.25 188 TRP A N 1
ATOM 1484 C CA . TRP A 1 188 ? 11.480 -10.553 -4.380 1.00 95.25 188 TRP A CA 1
ATOM 1485 C C . TRP A 1 188 ? 11.224 -10.948 -5.833 1.00 95.25 188 TRP A C 1
ATOM 1487 O O . TRP A 1 188 ? 11.407 -12.107 -6.227 1.00 95.25 188 TRP A O 1
ATOM 1497 N N . GLY A 1 189 ? 10.815 -9.958 -6.619 1.00 94.69 189 GLY A N 1
ATOM 1498 C CA . GLY A 1 189 ? 10.644 -10.058 -8.062 1.00 94.69 189 GLY A CA 1
ATOM 1499 C C . GLY A 1 189 ? 10.860 -8.711 -8.747 1.00 94.69 189 GLY A C 1
ATOM 1500 O O . GLY A 1 189 ? 10.950 -7.680 -8.080 1.00 94.69 189 GLY A O 1
ATOM 1501 N N . THR A 1 190 ? 10.946 -8.712 -10.076 1.00 94.62 190 THR A N 1
ATOM 1502 C CA . THR A 1 190 ? 11.068 -7.471 -10.854 1.00 94.62 190 THR A CA 1
ATOM 1503 C C . THR A 1 190 ? 9.848 -7.203 -11.720 1.00 94.62 190 THR A C 1
ATOM 1505 O O . THR A 1 190 ? 9.436 -8.088 -12.461 1.00 94.62 190 THR A O 1
ATOM 1508 N N . VAL A 1 191 ? 9.351 -5.974 -11.718 1.00 93.62 191 VAL A N 1
ATOM 1509 C CA . VAL A 1 191 ? 8.382 -5.451 -12.684 1.00 93.62 191 VAL A CA 1
ATOM 1510 C C . VAL A 1 191 ? 8.940 -4.145 -13.245 1.00 93.62 191 VAL A C 1
ATOM 1512 O O . VAL A 1 191 ? 9.303 -3.234 -12.505 1.00 93.62 191 VAL A O 1
ATOM 1515 N N . ALA A 1 192 ? 9.115 -4.071 -14.562 1.00 90.38 192 ALA A N 1
ATOM 1516 C CA . ALA A 1 192 ? 9.681 -2.890 -15.199 1.00 90.38 192 ALA A CA 1
ATOM 1517 C C . ALA A 1 192 ? 8.662 -1.744 -15.267 1.00 90.38 192 ALA A C 1
ATOM 1519 O O . ALA A 1 192 ? 7.453 -1.963 -15.313 1.00 90.38 192 ALA A O 1
ATOM 1520 N N . GLU A 1 193 ? 9.170 -0.516 -15.373 1.00 89.81 193 GLU A N 1
ATOM 1521 C CA . GLU A 1 193 ? 8.338 0.649 -15.661 1.00 89.81 193 GLU A CA 1
ATOM 1522 C C . GLU A 1 193 ? 7.614 0.499 -17.006 1.00 89.81 193 GLU A C 1
ATOM 1524 O O . GLU A 1 193 ? 8.239 0.259 -18.044 1.00 89.81 193 GLU A O 1
ATOM 1529 N N . ALA A 1 194 ? 6.302 0.730 -17.003 1.00 90.81 194 ALA A N 1
ATOM 1530 C CA . ALA A 1 194 ? 5.509 0.871 -18.216 1.00 90.81 194 ALA A CA 1
ATOM 1531 C C . ALA A 1 194 ? 5.326 2.362 -18.545 1.00 90.81 194 ALA A C 1
ATOM 1533 O O . ALA A 1 194 ? 4.383 3.009 -18.092 1.00 90.81 194 ALA A O 1
ATOM 1534 N N . ALA A 1 195 ? 6.245 2.929 -19.332 1.00 88.19 195 ALA A N 1
ATOM 1535 C CA . ALA A 1 195 ? 6.232 4.356 -19.656 1.00 88.19 195 ALA A CA 1
ATOM 1536 C C . ALA A 1 195 ? 4.876 4.811 -20.236 1.00 88.19 195 ALA A C 1
ATOM 1538 O O . ALA A 1 195 ? 4.394 4.273 -21.234 1.00 88.19 195 ALA A O 1
ATOM 1539 N N . GLY A 1 196 ? 4.272 5.828 -19.613 1.00 89.06 196 GLY A N 1
ATOM 1540 C CA . GLY A 1 196 ? 2.966 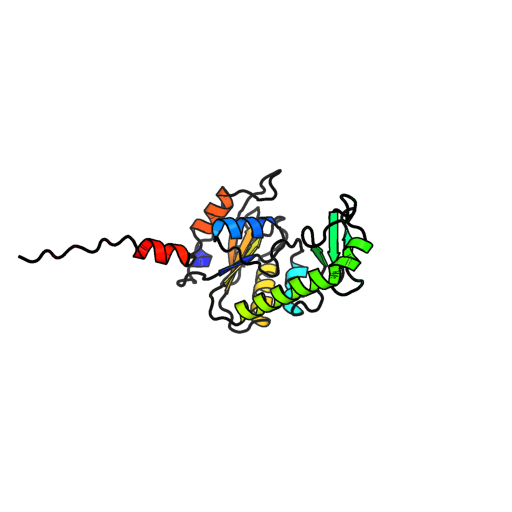6.369 -20.009 1.00 89.06 196 GLY A CA 1
ATOM 1541 C C . GLY A 1 196 ? 1.755 5.548 -19.551 1.00 89.06 196 GLY A C 1
ATOM 1542 O O . GLY A 1 196 ? 0.632 5.889 -19.922 1.00 89.06 196 GLY A O 1
ATOM 1543 N N . ARG A 1 197 ? 1.961 4.499 -18.747 1.00 91.69 197 ARG A N 1
ATOM 1544 C CA . ARG A 1 197 ? 0.908 3.631 -18.219 1.00 91.69 197 ARG A CA 1
ATOM 1545 C C . ARG A 1 197 ? 1.058 3.485 -16.707 1.00 91.69 197 ARG A C 1
ATOM 1547 O O . ARG A 1 197 ? 1.846 2.677 -16.227 1.00 91.69 197 ARG A O 1
ATOM 1554 N N . TRP A 1 198 ? 0.285 4.270 -15.960 1.00 88.88 198 TRP A N 1
ATOM 1555 C CA . TRP A 1 198 ? 0.322 4.254 -14.493 1.00 88.88 198 TRP A CA 1
ATOM 1556 C C . TRP A 1 198 ? -0.112 2.898 -13.920 1.00 88.88 198 TRP A C 1
ATOM 1558 O O . TRP A 1 198 ? 0.280 2.548 -12.814 1.00 88.88 198 TRP A O 1
ATOM 1568 N N . GLU A 1 199 ? -0.900 2.127 -14.677 1.00 92.81 199 GLU A N 1
ATOM 1569 C CA . GLU A 1 199 ? -1.317 0.779 -14.313 1.00 92.81 199 GLU A CA 1
ATOM 1570 C C . GLU A 1 199 ? -0.163 -0.227 -14.303 1.00 92.81 199 GLU A C 1
ATOM 1572 O O . GLU A 1 199 ? -0.357 -1.316 -13.779 1.00 92.81 199 GLU A O 1
ATOM 1577 N N . GLY A 1 200 ? 0.999 0.081 -14.887 1.00 93.00 200 GLY A N 1
ATOM 1578 C CA . GLY A 1 200 ? 2.114 -0.860 -15.009 1.00 93.00 200 GLY A CA 1
ATOM 1579 C C . GLY A 1 200 ? 2.006 -1.830 -16.190 1.00 93.00 200 GLY A C 1
ATOM 1580 O O . GLY A 1 200 ? 1.149 -1.702 -17.069 1.00 93.00 200 GLY A O 1
ATOM 1581 N N . ASP A 1 201 ? 2.899 -2.820 -16.241 1.00 94.06 201 ASP A N 1
ATOM 1582 C CA . ASP A 1 201 ? 2.905 -3.879 -17.261 1.00 94.06 201 ASP A CA 1
ATOM 1583 C C . ASP A 1 201 ? 2.196 -5.145 -16.751 1.00 94.06 201 ASP A C 1
ATOM 1585 O O . ASP A 1 201 ? 2.785 -5.963 -16.043 1.00 94.06 201 ASP A O 1
ATOM 1589 N N . ASP A 1 202 ? 0.931 -5.320 -17.145 1.00 95.44 202 ASP A N 1
ATOM 1590 C CA . ASP A 1 202 ? 0.107 -6.480 -16.771 1.00 95.44 202 ASP A CA 1
ATOM 1591 C C . ASP A 1 202 ? 0.814 -7.826 -16.982 1.00 95.44 202 ASP A C 1
ATOM 1593 O O . ASP A 1 202 ? 0.684 -8.709 -16.139 1.00 95.44 202 ASP A O 1
ATOM 1597 N N . ALA A 1 203 ? 1.574 -7.992 -18.071 1.00 94.88 203 ALA A N 1
ATOM 1598 C CA . ALA A 1 203 ? 2.209 -9.270 -18.383 1.00 94.88 203 ALA A CA 1
ATOM 1599 C C . ALA A 1 203 ? 3.349 -9.596 -17.408 1.00 94.88 203 ALA A C 1
ATOM 1601 O O . ALA A 1 203 ? 3.521 -10.754 -17.032 1.00 94.88 203 ALA A O 1
ATOM 1602 N N . GLN A 1 204 ? 4.103 -8.587 -16.967 1.00 94.50 204 GLN A N 1
ATOM 1603 C CA . GLN A 1 204 ? 5.173 -8.778 -15.982 1.00 94.50 204 GLN A CA 1
ATOM 1604 C C . GLN A 1 204 ? 4.612 -9.032 -14.584 1.00 94.50 204 GLN A C 1
ATOM 1606 O O . GLN A 1 204 ? 5.102 -9.907 -13.871 1.00 94.50 204 GLN A O 1
ATOM 1611 N N . TRP A 1 205 ? 3.543 -8.325 -14.212 1.00 95.00 205 TRP A N 1
ATOM 1612 C CA . TRP A 1 205 ? 2.813 -8.612 -12.979 1.00 95.00 205 TRP A CA 1
ATOM 1613 C C . TRP A 1 205 ? 2.235 -10.035 -12.992 1.00 95.00 205 TRP A C 1
ATOM 1615 O O . TRP A 1 205 ? 2.388 -10.761 -12.011 1.00 95.00 205 TRP A O 1
ATOM 1625 N N . ASP A 1 206 ? 1.648 -10.477 -14.107 1.00 95.00 206 ASP A N 1
ATOM 1626 C CA . ASP A 1 206 ? 1.144 -11.848 -14.258 1.00 95.00 206 ASP A CA 1
ATOM 1627 C C . ASP A 1 206 ? 2.264 -12.891 -14.153 1.00 95.00 206 ASP A C 1
ATOM 1629 O O . ASP A 1 206 ? 2.091 -13.918 -13.495 1.00 95.00 206 ASP A O 1
ATOM 1633 N N . GLU A 1 207 ? 3.429 -12.629 -14.751 1.00 93.06 207 GLU A N 1
ATOM 1634 C CA . GLU A 1 207 ? 4.593 -13.514 -14.672 1.00 93.06 207 GLU A CA 1
ATOM 1635 C C . GLU A 1 207 ? 5.079 -13.676 -13.226 1.00 93.06 207 GLU A C 1
ATOM 1637 O O . GLU A 1 207 ? 5.235 -14.807 -12.759 1.00 93.06 207 GLU A O 1
ATOM 1642 N N . VAL A 1 208 ? 5.243 -12.573 -12.488 1.00 92.50 208 VAL A N 1
ATOM 1643 C CA . VAL A 1 208 ? 5.621 -12.605 -11.067 1.00 92.50 208 VAL A CA 1
ATOM 1644 C C . VAL A 1 208 ? 4.604 -13.397 -10.244 1.00 92.50 208 VAL A C 1
ATOM 1646 O O . VAL A 1 208 ? 4.983 -14.260 -9.448 1.00 92.50 208 VAL A O 1
ATOM 1649 N N . PHE A 1 209 ? 3.310 -13.133 -10.440 1.00 92.06 209 PHE A N 1
ATOM 1650 C CA . PHE A 1 209 ? 2.250 -13.757 -9.650 1.00 92.06 209 PHE 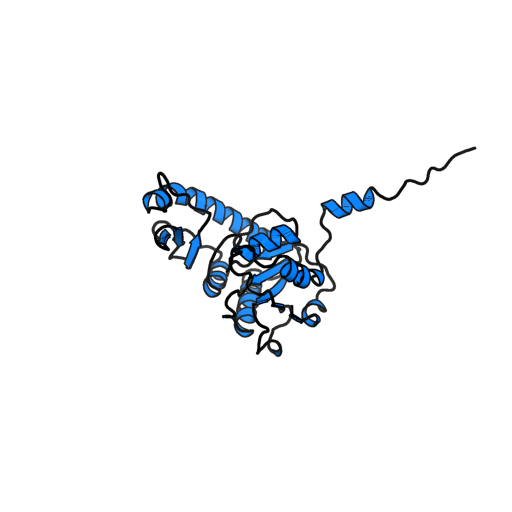A CA 1
ATOM 1651 C C . PHE A 1 209 ? 1.944 -15.204 -10.049 1.00 92.06 209 PHE A C 1
ATOM 1653 O O . PHE A 1 209 ? 1.365 -15.932 -9.245 1.00 92.06 209 PHE A O 1
ATOM 1660 N N . SER A 1 210 ? 2.383 -15.664 -11.223 1.00 90.88 210 SER A N 1
ATOM 1661 C CA . SER A 1 210 ? 2.206 -17.058 -11.661 1.00 90.88 210 SER A CA 1
ATOM 1662 C C . SER A 1 210 ? 2.874 -18.084 -10.734 1.00 90.88 210 SER A C 1
ATOM 1664 O O . SER A 1 210 ? 2.433 -19.231 -10.662 1.00 90.88 210 SER A O 1
ATOM 1666 N N . ALA A 1 211 ? 3.915 -17.668 -10.006 1.00 86.06 211 ALA A N 1
ATOM 1667 C CA . ALA A 1 211 ? 4.649 -18.499 -9.055 1.00 86.06 211 ALA A CA 1
ATOM 1668 C C . ALA A 1 211 ? 4.181 -18.329 -7.599 1.00 86.06 211 ALA A C 1
ATOM 1670 O O . ALA A 1 211 ? 4.656 -19.047 -6.719 1.00 86.06 211 ALA A O 1
ATOM 1671 N N . VAL A 1 212 ? 3.275 -17.384 -7.325 1.00 90.38 212 VAL A N 1
ATOM 1672 C CA . VAL A 1 212 ? 2.775 -17.122 -5.973 1.00 90.38 212 VAL A CA 1
ATOM 1673 C C . VAL A 1 212 ? 1.685 -18.146 -5.643 1.00 90.38 212 VAL A C 1
ATOM 1675 O O . VAL A 1 212 ? 0.669 -18.196 -6.343 1.00 90.38 212 VAL A O 1
ATOM 1678 N N . PRO A 1 213 ? 1.832 -18.952 -4.574 1.00 89.62 213 PRO A N 1
ATOM 1679 C CA . PRO A 1 213 ? 0.818 -19.925 -4.194 1.00 89.62 213 PRO A CA 1
ATOM 1680 C C . PRO A 1 213 ? -0.380 -19.199 -3.571 1.00 89.62 213 PRO A C 1
ATOM 1682 O O . PRO A 1 213 ? -0.436 -18.992 -2.365 1.00 89.62 213 PRO A O 1
ATOM 1685 N N . MET A 1 214 ? -1.337 -18.770 -4.388 1.00 89.19 214 MET A N 1
ATOM 1686 C CA . MET A 1 214 ? -2.578 -18.145 -3.923 1.00 89.19 214 MET A CA 1
ATOM 1687 C C . MET A 1 214 ? -3.665 -19.197 -3.708 1.00 89.19 214 MET A C 1
ATOM 1689 O O . MET A 1 214 ? -3.803 -20.137 -4.494 1.00 89.19 214 MET A O 1
ATOM 1693 N N . ALA A 1 215 ? -4.476 -19.028 -2.664 1.00 86.50 215 ALA A N 1
ATOM 1694 C CA . ALA A 1 215 ? -5.654 -19.860 -2.473 1.00 86.50 215 ALA A CA 1
ATOM 1695 C C . ALA A 1 215 ? -6.624 -19.661 -3.658 1.00 86.50 215 ALA A C 1
ATOM 1697 O O . ALA A 1 215 ? -6.762 -18.537 -4.155 1.00 86.50 215 ALA A O 1
ATOM 1698 N N . PRO A 1 216 ? -7.320 -20.715 -4.126 1.00 75.69 216 PRO A N 1
ATOM 1699 C CA . PRO A 1 216 ? -8.292 -20.577 -5.204 1.00 75.69 216 PRO A CA 1
ATOM 1700 C C . PRO A 1 216 ? -9.355 -19.542 -4.840 1.00 75.69 216 PRO A C 1
ATOM 1702 O O . PRO A 1 216 ? -9.841 -19.513 -3.703 1.00 75.69 216 PRO A O 1
ATOM 1705 N N . ARG A 1 217 ? -9.779 -18.724 -5.809 1.00 69.25 217 ARG A N 1
ATOM 1706 C CA . ARG A 1 217 ? -10.879 -17.779 -5.584 1.00 69.25 217 ARG A CA 1
ATOM 1707 C C . ARG A 1 217 ? -12.102 -18.563 -5.109 1.00 69.25 217 ARG A C 1
ATOM 1709 O O . ARG A 1 217 ? -12.481 -19.567 -5.713 1.00 69.25 217 ARG A O 1
ATOM 1716 N N . ARG A 1 218 ? -12.776 -18.092 -4.053 1.00 57.72 218 ARG A N 1
ATOM 1717 C CA . ARG A 1 218 ? -13.994 -18.747 -3.525 1.00 57.72 218 ARG A CA 1
ATOM 1718 C C . ARG A 1 218 ? -15.086 -18.946 -4.591 1.00 57.72 218 ARG A C 1
ATOM 1720 O O . ARG A 1 218 ? -15.890 -19.865 -4.468 1.00 57.72 218 ARG A O 1
ATOM 1727 N N . THR A 1 219 ? -15.097 -18.144 -5.655 1.00 51.16 219 THR A N 1
ATOM 1728 C CA . THR A 1 219 ? -15.998 -18.304 -6.810 1.00 51.16 219 THR A CA 1
ATOM 1729 C C . THR A 1 219 ? -15.616 -19.452 -7.752 1.00 51.16 219 THR A C 1
ATOM 1731 O O . THR A 1 219 ? -16.498 -20.029 -8.386 1.00 51.16 219 THR A O 1
ATOM 1734 N N . ASP A 1 220 ? -14.339 -19.830 -7.821 1.00 46.09 220 ASP A N 1
ATOM 1735 C CA . ASP A 1 220 ? -13.850 -20.903 -8.699 1.00 46.09 220 ASP A CA 1
ATOM 1736 C C . ASP A 1 220 ? -14.085 -22.287 -8.083 1.00 46.09 220 ASP A C 1
ATOM 1738 O O . ASP A 1 220 ? -14.424 -23.234 -8.794 1.00 46.09 220 ASP A O 1
ATOM 1742 N N . ALA A 1 221 ? -14.030 -22.394 -6.751 1.00 44.84 221 ALA A N 1
ATOM 1743 C CA . ALA A 1 221 ? -14.395 -23.617 -6.031 1.00 44.84 221 ALA A CA 1
ATOM 1744 C C . ALA A 1 221 ? -15.870 -24.009 -6.259 1.00 44.84 221 ALA A C 1
ATOM 1746 O O . ALA A 1 221 ? -16.182 -25.185 -6.448 1.00 44.84 221 ALA A O 1
ATOM 1747 N N . ALA A 1 222 ? -16.772 -23.022 -6.319 1.00 40.78 222 ALA A N 1
ATOM 1748 C CA . ALA A 1 222 ? -18.191 -23.243 -6.602 1.00 40.78 222 ALA A CA 1
ATOM 1749 C C . ALA A 1 222 ? -18.463 -23.606 -8.076 1.00 40.78 222 ALA A C 1
ATOM 1751 O O . ALA A 1 222 ? -19.374 -24.384 -8.353 1.00 40.78 222 ALA A O 1
ATOM 1752 N N . ARG A 1 223 ? -17.668 -23.087 -9.026 1.00 42.06 223 ARG A N 1
ATOM 1753 C CA . ARG A 1 223 ? -17.769 -23.456 -10.450 1.00 42.06 223 ARG A CA 1
ATOM 1754 C C . ARG A 1 223 ? -17.197 -24.841 -10.741 1.00 42.06 223 ARG A C 1
ATOM 1756 O O . ARG A 1 223 ? -17.818 -25.586 -11.486 1.00 42.06 223 ARG A O 1
ATOM 1763 N N . SER A 1 224 ? -16.074 -25.210 -10.125 1.00 46.47 224 SER A N 1
ATOM 1764 C CA . SER A 1 224 ? -15.451 -26.526 -10.322 1.00 46.47 224 SER A CA 1
ATOM 1765 C C . SER A 1 224 ? -16.330 -27.666 -9.782 1.00 46.47 224 SER A C 1
ATOM 1767 O O . SER A 1 224 ? -16.523 -28.674 -10.465 1.00 46.47 224 SER A O 1
ATOM 1769 N N . ALA A 1 225 ? -16.980 -27.462 -8.627 1.00 48.78 225 ALA A N 1
ATOM 1770 C CA . ALA A 1 225 ? -17.934 -28.417 -8.052 1.00 48.78 225 ALA A CA 1
ATOM 1771 C C . ALA A 1 225 ? -19.201 -28.632 -8.908 1.00 48.78 225 ALA A C 1
ATOM 1773 O O . ALA A 1 225 ? -19.826 -29.685 -8.818 1.00 48.78 225 ALA A O 1
ATOM 1774 N N . ALA A 1 226 ? -19.566 -27.673 -9.766 1.00 48.56 226 ALA A N 1
ATOM 1775 C CA . ALA A 1 226 ? -20.711 -27.786 -10.671 1.00 48.56 226 ALA A CA 1
ATOM 1776 C C . ALA A 1 226 ? -20.402 -28.557 -11.975 1.00 48.56 226 ALA A C 1
ATOM 1778 O O . ALA A 1 226 ? -21.310 -28.801 -12.767 1.00 48.56 226 ALA A O 1
ATOM 1779 N N . THR A 1 227 ? -19.144 -28.952 -12.206 1.00 45.78 227 THR A N 1
ATOM 1780 C CA . THR A 1 227 ? -18.692 -29.635 -13.437 1.00 45.78 227 THR A CA 1
ATOM 1781 C C . THR A 1 227 ? -18.442 -31.136 -13.285 1.00 45.78 227 THR A C 1
ATOM 1783 O O . THR A 1 227 ? -17.976 -31.767 -14.232 1.00 45.78 227 THR A O 1
ATOM 1786 N N . HIS A 1 228 ? -18.774 -31.748 -12.144 1.00 42.41 228 HIS A N 1
ATOM 1787 C CA . HIS A 1 228 ? -18.868 -33.207 -12.077 1.00 42.41 228 HIS A CA 1
ATOM 1788 C C . HIS A 1 228 ? -20.257 -33.661 -12.542 1.00 42.41 228 HIS A C 1
ATOM 1790 O O . HIS A 1 228 ? -21.237 -33.398 -11.843 1.00 42.41 228 HIS A O 1
ATOM 1796 N N . PRO A 1 229 ? -20.382 -34.327 -13.709 1.00 40.81 229 PRO A N 1
ATOM 1797 C CA . PRO A 1 229 ? -21.655 -34.894 -14.111 1.00 40.81 229 PRO A CA 1
ATOM 1798 C C . PRO A 1 229 ? -22.025 -35.990 -13.111 1.00 40.81 229 PRO A C 1
ATOM 1800 O O . PRO A 1 229 ? -21.274 -36.945 -12.913 1.00 40.81 229 PRO A O 1
ATOM 1803 N N . MET A 1 230 ? -23.196 -35.840 -12.490 1.00 37.31 230 MET A N 1
ATOM 1804 C CA . MET A 1 230 ? -23.922 -36.960 -11.906 1.00 37.31 230 MET A CA 1
ATOM 1805 C C . MET A 1 230 ? -24.065 -38.025 -12.993 1.00 37.31 230 MET A C 1
ATOM 1807 O O . MET A 1 230 ? -24.817 -37.847 -13.948 1.00 37.31 230 MET A O 1
ATOM 1811 N N . THR A 1 231 ? -23.319 -39.117 -12.872 1.00 43.00 231 THR A N 1
ATOM 1812 C CA . THR A 1 231 ? -23.592 -40.335 -13.626 1.00 43.00 231 THR A CA 1
ATOM 1813 C C . THR A 1 231 ? -24.976 -40.831 -13.227 1.00 43.00 231 THR A C 1
ATOM 1815 O O . THR A 1 231 ? -25.189 -41.214 -12.077 1.00 43.00 231 THR A O 1
ATOM 1818 N N . GLU A 1 232 ? -25.912 -40.769 -14.173 1.00 38.19 232 GLU A N 1
ATOM 1819 C CA . GLU A 1 232 ? -27.242 -41.362 -14.083 1.00 38.19 232 GLU A CA 1
ATOM 1820 C C . GLU A 1 232 ? -27.123 -42.877 -13.864 1.00 38.19 232 GLU A C 1
ATOM 1822 O O . GLU A 1 232 ? -26.721 -43.625 -14.757 1.00 38.19 232 GLU A O 1
ATOM 1827 N N . GLU A 1 233 ? -27.507 -43.345 -12.676 1.00 41.28 233 GLU A N 1
ATOM 1828 C CA . GLU A 1 233 ? -27.948 -44.726 -12.499 1.00 41.28 233 GLU A CA 1
ATOM 1829 C C . GLU A 1 233 ? -29.310 -44.883 -13.185 1.00 41.28 233 GLU A C 1
ATOM 1831 O O . GLU A 1 233 ? -30.306 -44.277 -12.791 1.00 41.28 233 GLU A O 1
ATOM 1836 N N . THR A 1 234 ? -29.349 -45.705 -14.2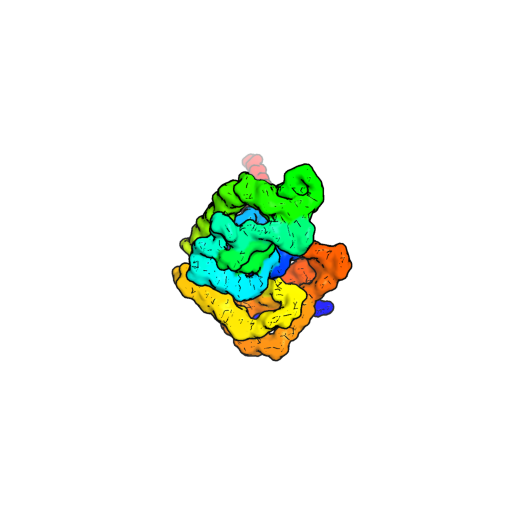31 1.00 40.72 234 THR A N 1
ATOM 1837 C CA . THR A 1 234 ? -30.596 -46.181 -14.839 1.00 40.72 234 THR A CA 1
ATOM 1838 C C . THR A 1 234 ? -30.991 -47.494 -14.160 1.00 40.72 234 THR A C 1
ATOM 1840 O O . THR A 1 234 ? -30.193 -48.433 -14.213 1.00 40.72 234 THR A O 1
ATOM 1843 N N . PRO A 1 235 ? -32.186 -47.629 -13.556 1.00 46.00 235 PRO A N 1
ATOM 1844 C CA . PRO A 1 235 ? -32.677 -48.929 -13.133 1.00 46.00 235 PRO A CA 1
ATOM 1845 C C . PRO A 1 235 ? -33.457 -49.607 -14.269 1.00 46.00 235 PRO A C 1
ATOM 1847 O O . PRO A 1 235 ? -34.210 -48.958 -15.000 1.00 46.00 235 PRO A O 1
ATOM 1850 N N . ALA A 1 236 ? -33.271 -50.922 -14.381 1.00 51.75 236 ALA A N 1
ATOM 1851 C CA . ALA A 1 236 ? -34.157 -51.849 -15.082 1.00 51.75 236 ALA A CA 1
ATOM 1852 C C . ALA A 1 236 ? -35.031 -52.591 -14.064 1.00 51.75 236 ALA A C 1
ATOM 1854 O O . ALA A 1 236 ? -34.534 -52.824 -12.936 1.00 51.75 236 ALA A O 1
#

Secondary structure (DSSP, 8-state):
---B-GGGSTT--SPBSEEEE-SS-HHHHHHHHHHH------TTTT-EE-HHHHHHHHHTTTTTTT-TT-EEEEGGGTEEEETTTTEEESSS---SSSSS--HHHHHHHHHHHHHHHHHHHHHHHHHHTSS-EEEEEEEETT----HHHHHHHHHHHHHHSTT-EEEEEEEESS--TTGGGPPTTEEEEE----TT-TT--HHHHHHHHTTS-BPPPHHHHHHHHTTS--------

Sequence (236 aa):
MTHLNPAAWSDANDPYDVCVGLGYHCETTYQLRRITGNESAHFFDWLDLDFDAVIETITEDFAHVLRPGRVEPFSDGLCALDRGSDIRFFHDFAPGEGRLLTQDDIDRQLDGVRAKFMALAERWRALAASSAHVLYVHHDAFDECAARDLARLRHTIATAHPGQRFSLLWLRRTPPADAADLAPGIAWGTVAEAAGRWEGDDAQWDEVFSAVPMAPRRTDAARSAATHPMTEETPA

pLDDT: mean 88.23, std 15.61, range [37.31, 98.38]

Foldseek 3Di:
DKDWDLVQCVVCPDAFAEEAELAQALLVLLLRCVVVVDPDDALRHQKRADLVLSLCCLLVLNPQPLDPPQWAQDPQQQFIARNRSRITGNDQFDDDPDNGHHPVSCNVRSVVSVVVSVVNSVVVVVLLQDQGQYEYEYEPAPQPDALVSVVSVVVSSCVSRPPGHYAYEYEYQDDHPRPVVHDRRYIYMYFHADPPDSNGDSVSSCVNCVSRRHDPDPVVVVVVVVPDDDDDDDDD